Protein AF-A0AAJ6VE23-F1 (afdb_monomer_lite)

Radius of gyration: 25.17 Å; chains: 1; bounding box: 68×50×95 Å

Sequence (258 aa):
MILSWSKNSIWSRCPCWDLLLQYAKLCRLAGHYETANRAILEAQASGAPNVHMEKAKLLWSTRRSDGAIAELQQTLLHMPEQVVGAAARSSITSLSLVPLNPQPAFCDPQASSENLDIAKTLLLYSRWIHYTGQKQKEDLITLYARVRDLQPKWEKGFFYLAKYCDEVLVDARKRLEDNYEQGPRPVPLTSTSISPSNTERLWWTYAPDVLLFYAKGLHRGHKNLFQALPRLLTQWFEFGSIYLEISRNIGSNLKINH

Organism: Populus euphratica (NCBI:txid75702)

pLDDT: mean 76.88, std 19.71, range [29.25, 95.31]

Foldseek 3Di:
DDPPPDPDDPPPDDPCLVVLQVVLVVCLVVVVLVSSVVSLVVSVVVPRPCSLVSVLVSCVSVVNLVVSLVSLLLVLLPDDCVLCPPLLVVLSCVQDPDPNDDDDDDDDDPPLVVLLSSLVSLLVSLVSCVVVVVHDPVSSLSSLVSSCVSPVLALVSLQVSLVSLVVVLVVLVVVVVVVVVVDDDPDPPDDPDPDPPPPVVRSCVCLVVSLVSLVSSVVSDCPCVVPSVVSSVVSVVVSVVVVVVVVVVVVVVVVVVD

InterPro domains:
  IPR003151 PIK-related kinase, FAT [PF02259] (20-234)
  IPR050517 DNA Damage Response and Repair Kinase [PTHR11139] (19-243)

Secondary structure (DSSP, 8-state):
--------SSSSS---HHHHHHHHHHHHHTT-HHHHHHHHHHHHTTT-TTHHHHHHHHHHHTT-HHHHHHHHHHHHHHS-HHHH-HHHHHHHHTT--S----PPP-----HHHHHHHHHHHHHHHHHHHHHHT-S-HHHHHHHHHHHHHH-TT-HHHHHHHHHHHHHHHHHHHHHHHHHHHT------S------TT-----GGGGHHHHHHHHHHHHHH-STTHHHHHHHHHHHHHHHHHHHHHHHHHHHHHHHH--

Structure (mmCIF, N/CA/C/O backbone):
data_AF-A0AAJ6VE23-F1
#
_entry.id   AF-A0AAJ6VE23-F1
#
loop_
_atom_site.group_PDB
_atom_site.id
_atom_site.type_symbol
_atom_site.label_atom_id
_atom_site.label_alt_id
_atom_site.label_comp_id
_atom_site.label_asym_id
_atom_site.label_entity_id
_atom_site.label_seq_id
_atom_site.pdbx_PDB_ins_code
_atom_site.Cartn_x
_atom_site.Cartn_y
_atom_site.Cartn_z
_atom_site.occupancy
_atom_site.B_iso_or_equiv
_atom_site.auth_seq_id
_atom_site.auth_comp_id
_atom_site.auth_asym_id
_atom_site.auth_atom_id
_atom_site.pdbx_PDB_model_num
ATOM 1 N N . MET A 1 1 ? -16.549 25.165 48.889 1.00 33.38 1 MET A N 1
ATOM 2 C CA . MET A 1 1 ? -16.571 25.540 47.459 1.00 33.38 1 MET A CA 1
ATOM 3 C C . MET A 1 1 ? -15.751 24.504 46.690 1.00 33.38 1 MET A C 1
ATOM 5 O O . MET A 1 1 ? -14.584 24.720 46.413 1.00 33.38 1 MET A O 1
ATOM 9 N N . ILE A 1 2 ? -16.325 23.321 46.460 1.00 31.64 2 ILE A N 1
ATOM 10 C CA . ILE A 1 2 ? -15.710 22.247 45.669 1.00 31.64 2 ILE A CA 1
ATOM 11 C C . ILE A 1 2 ? -16.765 21.885 44.632 1.00 31.64 2 ILE A C 1
ATOM 13 O O . ILE A 1 2 ? -17.774 21.263 44.958 1.00 31.64 2 ILE A O 1
ATOM 17 N N . LEU A 1 3 ? -16.585 22.376 43.407 1.00 32.62 3 LEU A N 1
ATOM 18 C CA . LEU A 1 3 ? -17.428 22.009 42.276 1.00 32.62 3 LEU A CA 1
ATOM 19 C C . LEU A 1 3 ? -17.078 20.570 41.888 1.00 32.62 3 LEU A C 1
ATOM 21 O O . LEU A 1 3 ? -16.129 20.318 41.150 1.00 32.62 3 LEU A O 1
ATOM 25 N N . SER A 1 4 ? -17.847 19.632 42.437 1.00 29.25 4 SER A N 1
ATOM 26 C CA . SER A 1 4 ? -17.969 18.268 41.933 1.00 29.25 4 SER A CA 1
ATOM 27 C C . SER A 1 4 ? -18.540 18.341 40.519 1.00 29.25 4 SER A C 1
ATOM 29 O O . SER A 1 4 ? -19.739 18.540 40.322 1.00 29.25 4 SER A O 1
ATOM 31 N N . TRP A 1 5 ? -17.671 18.237 39.517 1.00 31.61 5 TRP A N 1
ATOM 32 C CA . TRP A 1 5 ? -18.110 17.981 38.154 1.00 31.61 5 TRP A CA 1
ATOM 33 C C . TRP A 1 5 ? -18.503 16.512 38.065 1.00 31.61 5 TRP A C 1
ATOM 35 O O . TRP A 1 5 ? -17.654 15.622 37.993 1.00 31.61 5 TRP A O 1
ATOM 45 N N . SER A 1 6 ? -19.816 16.288 38.093 1.00 33.03 6 SER A N 1
ATOM 46 C CA . SER A 1 6 ? -20.466 15.026 37.767 1.00 33.03 6 SER A CA 1
ATOM 47 C C . SER A 1 6 ? -20.012 14.556 36.383 1.00 33.03 6 SER A C 1
ATOM 49 O O . SER A 1 6 ? -20.532 14.969 35.346 1.00 33.03 6 SER A O 1
ATOM 51 N N . LYS A 1 7 ? -19.006 13.681 36.358 1.00 45.22 7 LYS A N 1
ATOM 52 C CA . LYS A 1 7 ? -18.792 12.755 35.250 1.00 45.22 7 LYS A CA 1
ATOM 53 C C . LYS A 1 7 ? -19.888 11.705 35.358 1.00 45.22 7 LYS A C 1
ATOM 55 O O . LYS A 1 7 ? -19.690 10.732 36.070 1.00 45.22 7 LYS A O 1
ATOM 60 N N . ASN A 1 8 ? -21.034 11.922 34.718 1.00 44.06 8 ASN A N 1
ATOM 61 C CA . ASN A 1 8 ? -21.843 10.843 34.150 1.00 44.06 8 ASN A CA 1
ATOM 62 C C . ASN A 1 8 ? -23.056 11.388 33.389 1.00 44.06 8 ASN A C 1
ATOM 64 O O . ASN A 1 8 ? -23.762 12.268 33.867 1.00 44.06 8 ASN A O 1
ATOM 68 N N . SER A 1 9 ? -23.326 10.743 32.249 1.00 38.94 9 SER A N 1
ATOM 69 C CA . SER A 1 9 ? -24.624 10.698 31.559 1.00 38.94 9 SER A CA 1
ATOM 70 C C . SER A 1 9 ? -24.900 11.643 30.377 1.00 38.94 9 SER A C 1
ATOM 72 O O . SER A 1 9 ? -26.040 12.059 30.193 1.00 38.94 9 SER A O 1
ATOM 74 N N . ILE A 1 10 ? -23.918 11.904 29.504 1.00 41.25 10 ILE A N 1
ATOM 75 C CA . ILE A 1 10 ? -24.206 12.388 28.127 1.00 41.25 10 ILE A CA 1
ATOM 76 C C . ILE A 1 10 ? -23.782 11.390 27.030 1.00 41.25 10 ILE A C 1
ATOM 78 O O . ILE A 1 10 ? -24.277 11.458 25.912 1.00 41.25 10 ILE A O 1
ATOM 82 N N . TRP A 1 11 ? -22.974 10.378 27.352 1.00 43.09 11 TRP A N 1
ATOM 83 C CA . TRP A 1 11 ? -22.542 9.342 26.394 1.00 43.09 11 TRP A CA 1
ATOM 84 C C . TRP A 1 11 ? -23.425 8.085 26.401 1.00 43.09 11 TRP A C 1
ATOM 86 O O . TRP A 1 11 ? -23.069 7.043 25.857 1.00 43.09 11 TRP A O 1
ATOM 96 N N . SER A 1 12 ? -24.594 8.163 27.032 1.00 41.19 12 SER A N 1
ATOM 97 C CA . SER A 1 12 ? -25.520 7.044 27.151 1.00 41.19 12 SER A CA 1
ATOM 98 C C . SER A 1 12 ? -26.392 6.949 25.889 1.00 41.19 12 SER A C 1
ATOM 100 O O . SER A 1 12 ? -27.419 7.614 25.807 1.00 41.19 12 SER A O 1
ATOM 102 N N . ARG A 1 13 ? -26.014 6.061 24.954 1.00 45.31 13 ARG A N 1
ATOM 103 C CA . ARG A 1 13 ? -26.839 5.512 23.842 1.00 45.31 13 ARG A CA 1
ATOM 104 C C . ARG A 1 13 ? -26.993 6.358 22.564 1.00 45.31 13 ARG A C 1
ATOM 106 O O . ARG A 1 13 ? -28.105 6.531 22.078 1.00 45.31 13 ARG A O 1
ATOM 113 N N . CYS A 1 14 ? -25.887 6.746 21.930 1.00 50.09 14 CYS A N 1
ATOM 114 C CA . CYS A 1 14 ? -25.886 7.076 20.495 1.00 50.09 14 CYS A CA 1
ATOM 115 C C . CYS A 1 14 ? -24.810 6.261 19.760 1.00 50.09 14 CYS A C 1
ATOM 117 O O . CYS A 1 14 ? -23.778 5.975 20.365 1.00 50.09 14 CYS A O 1
ATOM 119 N N . PRO A 1 15 ? -24.991 5.918 18.468 1.00 56.94 15 PRO A N 1
ATOM 120 C CA . PRO A 1 15 ? -23.933 5.356 17.632 1.00 56.94 15 PRO A CA 1
ATOM 121 C C . PRO A 1 15 ? -22.903 6.458 17.315 1.00 56.94 15 PRO A C 1
ATOM 123 O O . PRO A 1 15 ? -22.825 6.975 16.206 1.00 56.94 15 PRO A O 1
ATOM 126 N N . CYS A 1 16 ? -22.141 6.887 18.326 1.00 72.88 16 CYS A N 1
ATOM 127 C CA . CYS A 1 16 ? -21.112 7.928 18.234 1.00 72.88 16 CYS A CA 1
ATOM 128 C C . CYS A 1 16 ? -19.738 7.373 17.829 1.00 72.88 16 CYS A C 1
ATOM 130 O O . CYS A 1 16 ? -18.767 8.121 17.733 1.00 72.88 16 CYS A O 1
ATOM 132 N N . TRP A 1 17 ? -19.663 6.071 17.560 1.00 82.12 17 TRP A N 1
ATOM 133 C CA . TRP A 1 17 ? -18.474 5.338 17.133 1.00 82.12 17 TRP A CA 1
ATOM 134 C C . TRP A 1 17 ? -17.797 5.969 15.916 1.00 82.12 17 TRP A C 1
ATOM 136 O O . TRP A 1 17 ? -16.588 6.201 15.930 1.00 82.12 17 TRP A O 1
ATOM 146 N N . ASP A 1 18 ? -18.585 6.338 14.903 1.00 83.06 18 ASP A N 1
ATOM 147 C CA . ASP A 1 18 ? -18.075 7.005 13.706 1.00 83.06 18 ASP A CA 1
ATOM 148 C C . ASP A 1 18 ? -17.501 8.386 14.032 1.00 83.06 18 ASP A C 1
ATOM 150 O O . ASP A 1 18 ? -16.427 8.747 13.548 1.00 83.06 18 ASP A O 1
ATOM 154 N N . LEU A 1 19 ? -18.172 9.152 14.899 1.00 87.69 19 LEU A N 1
ATOM 155 C CA . LEU A 1 19 ? -17.700 10.467 15.332 1.00 87.69 19 LEU A CA 1
ATOM 156 C C . LEU A 1 19 ? -16.386 10.355 16.115 1.00 87.69 19 LEU A C 1
ATOM 158 O O . LEU A 1 19 ? -15.470 11.137 15.872 1.00 87.69 19 LEU A O 1
ATOM 162 N N . LEU A 1 20 ? -16.267 9.365 17.002 1.00 89.38 20 LEU A N 1
ATOM 163 C CA . LEU A 1 20 ? -15.050 9.093 17.769 1.00 89.38 20 LEU A CA 1
ATOM 164 C C . LEU A 1 20 ? -13.882 8.694 16.859 1.00 89.38 20 LEU A C 1
ATOM 166 O O . LEU A 1 20 ? -12.767 9.175 17.057 1.00 89.38 20 LEU A O 1
ATOM 170 N N . LEU A 1 21 ? -14.127 7.891 15.819 1.00 89.06 21 LEU A N 1
ATOM 171 C CA . LEU A 1 21 ? -13.104 7.546 14.828 1.00 89.06 21 LEU A CA 1
ATOM 172 C C . LEU A 1 21 ? -12.670 8.757 13.992 1.00 89.06 21 LEU A C 1
ATOM 174 O O . LEU A 1 21 ? -11.473 8.946 13.757 1.00 89.06 21 LEU A O 1
ATOM 178 N N . GLN A 1 22 ? -13.607 9.609 13.563 1.00 90.19 22 GLN A N 1
ATOM 179 C CA . GLN A 1 22 ? -13.251 10.851 12.866 1.00 90.19 22 GLN A CA 1
ATOM 180 C C . GLN A 1 22 ? -12.493 11.813 13.787 1.00 90.19 22 GLN A C 1
ATOM 182 O O . GLN A 1 22 ? -11.506 12.416 13.362 1.00 90.19 22 GLN A O 1
ATOM 187 N N . TYR A 1 23 ? -12.897 11.915 15.054 1.00 92.19 23 TYR A N 1
ATOM 188 C CA . TYR A 1 23 ? -12.212 12.716 16.061 1.00 92.19 23 TYR A CA 1
ATOM 189 C C . TYR A 1 23 ? -10.782 12.214 16.296 1.00 92.19 23 TYR A C 1
ATOM 191 O O . TYR A 1 23 ? -9.833 12.988 16.178 1.00 92.19 23 TYR A O 1
ATOM 199 N N . ALA A 1 24 ? -10.594 10.906 16.495 1.00 93.31 24 ALA A N 1
ATOM 200 C CA . ALA A 1 24 ? -9.274 10.292 16.614 1.00 93.31 24 ALA A CA 1
ATOM 201 C C . ALA A 1 24 ? -8.386 10.589 15.397 1.00 93.31 24 ALA A C 1
ATOM 203 O O . ALA A 1 24 ? -7.210 10.934 15.540 1.00 93.31 24 ALA A O 1
ATOM 204 N N . LYS A 1 25 ? -8.955 10.507 14.189 1.00 93.19 25 LYS A N 1
ATOM 205 C CA . LYS A 1 25 ? -8.254 10.820 12.942 1.00 93.19 25 LYS A CA 1
ATOM 206 C C . LYS A 1 25 ? -7.816 12.286 12.877 1.00 93.19 25 LYS A C 1
ATOM 208 O O . LYS A 1 25 ? -6.688 12.544 12.460 1.00 93.19 25 LYS A O 1
ATOM 213 N N . LEU A 1 26 ? -8.668 13.229 13.283 1.00 94.88 26 LEU A N 1
ATOM 214 C CA . LEU A 1 26 ? -8.326 14.654 13.346 1.00 94.88 26 LEU A CA 1
ATOM 215 C C . LEU A 1 26 ? -7.223 14.917 14.377 1.00 94.88 26 LEU A C 1
ATOM 217 O O . LEU A 1 26 ? -6.215 15.531 14.036 1.00 94.88 26 LEU A O 1
ATOM 221 N N . CYS A 1 27 ? -7.353 14.377 15.592 1.00 93.50 27 CYS A N 1
ATOM 222 C CA . CYS A 1 27 ? -6.338 14.486 16.643 1.00 93.50 27 CYS A CA 1
ATOM 223 C C . CYS A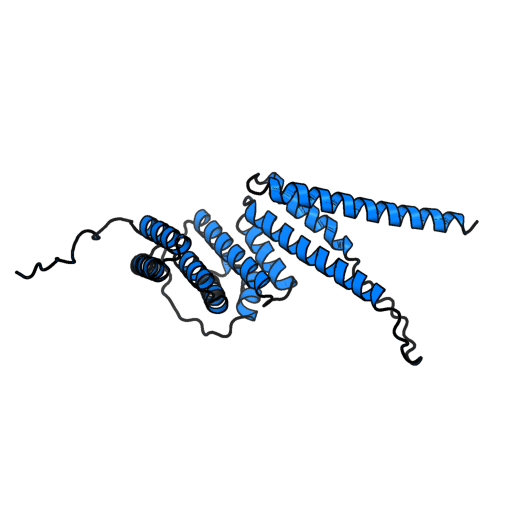 1 27 ? -4.983 13.920 16.201 1.00 93.50 27 CYS A C 1
ATOM 225 O O . CYS A 1 27 ? -3.947 14.536 16.445 1.00 93.50 27 CYS A O 1
ATOM 227 N N . ARG A 1 28 ? -4.981 12.779 15.498 1.00 95.31 28 ARG A N 1
ATOM 228 C CA . ARG A 1 28 ? -3.764 12.178 14.935 1.00 95.31 28 ARG A CA 1
ATOM 229 C C . ARG A 1 28 ? -3.109 13.088 13.897 1.00 95.31 28 ARG A C 1
ATOM 231 O O . ARG A 1 28 ? -1.890 13.217 13.900 1.00 95.31 28 ARG A O 1
ATOM 238 N N . LEU A 1 29 ? -3.893 13.705 13.011 1.00 94.62 29 LEU A N 1
ATOM 239 C CA . LEU A 1 29 ? -3.376 14.645 12.007 1.00 94.62 29 LEU A CA 1
ATOM 240 C C . LEU A 1 29 ? -2.870 15.952 12.633 1.00 94.62 29 LEU A C 1
ATOM 242 O O . LEU A 1 29 ? -1.916 16.526 12.124 1.00 94.62 29 LEU A O 1
ATOM 246 N N . ALA A 1 30 ? -3.464 16.380 13.748 1.00 94.31 30 ALA A N 1
ATOM 247 C CA . ALA A 1 30 ? -3.009 17.525 14.534 1.00 94.31 30 ALA A CA 1
ATOM 248 C C . ALA A 1 30 ? -1.770 17.225 15.408 1.00 94.31 30 ALA A C 1
ATOM 250 O O . ALA A 1 30 ? -1.219 18.135 16.016 1.00 94.31 30 ALA A O 1
ATOM 251 N N . GLY A 1 31 ? -1.330 15.962 15.495 1.00 92.50 31 GLY A N 1
ATOM 252 C CA . GLY A 1 31 ? -0.190 15.540 16.320 1.00 92.50 31 GLY A CA 1
ATOM 253 C C . GLY A 1 31 ? -0.516 15.292 17.800 1.00 92.50 31 GLY A C 1
ATOM 254 O O . GLY A 1 31 ? 0.379 14.985 18.585 1.00 92.50 31 GLY A O 1
ATOM 255 N N . HIS A 1 32 ? -1.787 15.365 18.204 1.00 94.88 32 HIS A N 1
ATOM 256 C CA . HIS A 1 32 ? -2.229 15.086 19.573 1.00 94.88 32 HIS A CA 1
ATOM 257 C C . HIS A 1 32 ? -2.478 13.584 19.791 1.00 94.88 32 HIS A C 1
ATOM 259 O O . HIS A 1 32 ? -3.617 13.129 19.946 1.00 94.88 32 HIS A O 1
ATOM 265 N N . TYR A 1 33 ? -1.401 12.796 19.811 1.00 94.56 33 TYR A N 1
ATOM 266 C CA . TYR A 1 33 ? -1.467 11.329 19.825 1.00 94.56 33 TYR A CA 1
ATOM 267 C C . TYR A 1 33 ? -2.177 10.737 21.050 1.00 94.56 33 TYR A C 1
ATOM 269 O O . TYR A 1 33 ? -2.952 9.798 20.897 1.00 94.56 33 TYR A O 1
ATOM 277 N N . GLU A 1 34 ? -1.992 11.312 22.240 1.00 93.69 34 GLU A N 1
ATOM 278 C CA . GLU A 1 34 ? -2.648 10.834 23.468 1.00 93.69 34 GLU A CA 1
ATOM 279 C C . GLU A 1 34 ? -4.175 10.969 23.396 1.00 93.69 34 GLU A C 1
ATOM 281 O O . GLU A 1 34 ? -4.920 10.050 23.741 1.00 93.69 34 GLU A O 1
ATOM 286 N N . THR A 1 35 ? -4.659 12.101 22.874 1.00 93.62 35 THR A N 1
ATOM 287 C CA . THR A 1 35 ? -6.101 12.327 22.687 1.00 93.62 35 THR A CA 1
ATOM 288 C C . THR A 1 35 ? -6.683 11.410 21.618 1.00 93.62 35 THR A C 1
ATOM 290 O O . THR A 1 35 ? -7.777 10.877 21.803 1.00 93.62 35 THR A O 1
ATOM 293 N N . ALA A 1 36 ? -5.925 11.157 20.547 1.00 94.00 36 ALA A N 1
ATOM 294 C CA . ALA A 1 36 ? -6.309 10.199 19.521 1.00 94.00 36 ALA A CA 1
ATOM 295 C C . ALA A 1 36 ? -6.391 8.776 20.093 1.00 94.00 36 ALA A C 1
ATOM 297 O O . ALA A 1 36 ? -7.365 8.076 19.837 1.00 94.00 36 ALA A O 1
ATOM 298 N N . ASN A 1 37 ? -5.418 8.367 20.916 1.00 93.56 37 ASN A N 1
ATOM 299 C CA . ASN A 1 37 ? -5.415 7.058 21.564 1.00 93.56 37 ASN A CA 1
ATOM 300 C C . ASN A 1 37 ? -6.630 6.883 22.481 1.00 93.56 37 ASN A C 1
ATOM 302 O O . ASN A 1 37 ? -7.315 5.869 22.423 1.00 93.56 37 ASN A O 1
ATOM 306 N N . ARG A 1 38 ? -6.948 7.902 23.286 1.00 92.56 38 ARG A N 1
ATOM 307 C CA . ARG A 1 38 ? -8.117 7.868 24.169 1.00 92.56 38 ARG A CA 1
ATOM 308 C C . ARG A 1 38 ? -9.425 7.702 23.392 1.00 92.56 38 ARG A C 1
ATOM 310 O O . ARG A 1 38 ? -10.242 6.870 23.770 1.00 92.56 38 ARG A O 1
ATOM 317 N N . ALA A 1 39 ? -9.593 8.444 22.299 1.00 92.00 39 ALA A N 1
ATOM 318 C CA . ALA A 1 39 ? -10.766 8.326 21.435 1.00 92.00 39 ALA A CA 1
ATOM 319 C C . ALA A 1 39 ? -10.859 6.947 20.754 1.00 92.00 39 ALA A C 1
ATOM 321 O O . ALA A 1 39 ? -11.950 6.401 20.614 1.00 92.00 39 ALA A O 1
ATOM 322 N N . ILE A 1 40 ? -9.721 6.354 20.378 1.00 92.25 40 ILE A N 1
ATOM 323 C CA . ILE A 1 40 ? -9.649 4.989 19.833 1.00 92.25 40 ILE A CA 1
ATOM 324 C C . ILE A 1 40 ? -10.067 3.957 20.882 1.00 92.25 40 ILE A C 1
ATOM 326 O O . ILE A 1 40 ? -10.850 3.069 20.565 1.00 92.25 40 ILE A O 1
ATOM 330 N N . LEU A 1 41 ? -9.588 4.076 22.123 1.00 91.44 41 LEU A N 1
ATOM 331 C CA . LEU A 1 41 ? -9.967 3.170 23.212 1.00 91.44 41 LEU A CA 1
ATOM 332 C C . LEU A 1 41 ? -11.467 3.247 23.513 1.00 91.44 41 LEU A C 1
ATOM 334 O O . LEU A 1 41 ? -12.104 2.220 23.735 1.00 91.44 41 LEU A O 1
ATOM 338 N N . GLU A 1 42 ? -12.040 4.450 23.466 1.00 89.81 42 GLU A N 1
ATOM 339 C CA . GLU A 1 42 ? -13.478 4.657 23.633 1.00 89.81 42 GLU A CA 1
ATOM 340 C C . GLU A 1 42 ? -14.278 4.066 22.465 1.00 89.81 42 GLU A C 1
ATOM 342 O O . GLU A 1 42 ? -15.257 3.367 22.697 1.00 89.81 42 GLU A O 1
ATOM 347 N N . ALA A 1 43 ? -13.826 4.238 21.219 1.00 88.88 43 ALA A N 1
ATOM 348 C CA . ALA A 1 43 ? -14.426 3.581 20.056 1.00 88.88 43 ALA A CA 1
ATOM 349 C C . ALA A 1 43 ? -14.291 2.043 20.107 1.00 88.88 43 ALA A C 1
ATOM 351 O O . ALA A 1 43 ? -15.180 1.323 19.651 1.00 88.88 43 ALA A O 1
ATOM 352 N N . GLN A 1 44 ? -13.210 1.520 20.693 1.00 88.81 44 GLN A N 1
ATOM 353 C CA . GLN A 1 44 ? -12.996 0.081 20.859 1.00 88.81 44 GLN A CA 1
ATOM 354 C C . GLN A 1 44 ? -13.921 -0.524 21.915 1.00 88.81 44 GLN A C 1
ATOM 356 O O . GLN A 1 44 ? -14.508 -1.574 21.668 1.00 88.81 44 GLN A O 1
ATOM 361 N N . ALA A 1 45 ? -14.087 0.147 23.064 1.00 87.00 45 ALA A N 1
ATOM 362 C CA . ALA A 1 45 ? -14.987 -0.266 24.157 1.00 87.00 45 ALA A CA 1
ATOM 363 C C . ALA A 1 45 ? -16.451 -0.432 23.712 1.00 87.00 45 ALA A C 1
ATOM 365 O O . ALA A 1 45 ? -17.300 -0.970 24.416 1.00 87.00 45 ALA A O 1
ATOM 366 N N . SER A 1 46 ? -16.710 0.039 22.512 1.00 83.94 46 SER A N 1
ATOM 367 C CA . SER A 1 46 ? -17.995 0.340 21.959 1.00 83.94 46 SER A CA 1
ATOM 368 C C . SER A 1 46 ? -18.316 -0.465 20.703 1.00 83.94 46 SER A C 1
ATOM 370 O O . SER A 1 46 ? -19.400 -0.345 20.135 1.00 83.94 46 SER A O 1
ATOM 372 N N . GLY A 1 47 ? -17.365 -1.299 20.273 1.00 79.81 47 GLY A N 1
ATOM 373 C CA . GLY A 1 47 ? -17.530 -2.202 19.141 1.00 79.81 47 GLY A CA 1
ATOM 374 C C . GLY A 1 47 ? -17.493 -1.510 17.780 1.00 79.81 47 GLY A C 1
ATOM 375 O O . GLY A 1 47 ? -18.086 -2.018 16.833 1.00 79.81 47 GLY A O 1
ATOM 376 N N . ALA A 1 48 ? -16.834 -0.354 17.656 1.00 80.50 48 ALA A N 1
ATOM 377 C CA . ALA A 1 48 ? -16.735 0.328 16.373 1.00 80.50 48 ALA A CA 1
ATOM 378 C C . ALA A 1 48 ? -15.967 -0.534 15.342 1.00 80.50 48 ALA A C 1
ATOM 380 O O . ALA A 1 48 ? -14.890 -1.058 15.655 1.00 80.50 48 ALA A O 1
ATOM 381 N N . PRO A 1 49 ? -16.459 -0.671 14.098 1.00 80.94 49 PRO A N 1
ATOM 382 C CA . PRO A 1 49 ? -15.703 -1.333 13.041 1.00 80.94 49 PRO A CA 1
ATOM 383 C C . PRO A 1 49 ? -14.476 -0.488 12.661 1.00 80.94 49 PRO A C 1
ATOM 385 O O . PRO A 1 49 ? -14.469 0.731 12.810 1.00 80.94 49 PRO A O 1
ATOM 388 N N . ASN A 1 50 ? -13.425 -1.114 12.125 1.00 82.69 50 ASN A N 1
ATOM 389 C CA . ASN A 1 50 ? -12.216 -0.430 11.633 1.00 82.69 50 ASN A CA 1
ATOM 390 C C . ASN A 1 50 ? -11.350 0.305 12.674 1.00 82.69 50 ASN A C 1
ATOM 392 O O . ASN A 1 50 ? -10.418 1.024 12.296 1.00 82.69 50 ASN A O 1
ATOM 396 N N . VAL A 1 51 ? -11.588 0.100 13.972 1.00 89.38 51 VAL A N 1
ATOM 397 C CA . VAL A 1 51 ? -10.753 0.662 15.052 1.00 89.38 51 VAL A CA 1
ATOM 398 C C . VAL A 1 51 ? -9.292 0.244 14.909 1.00 89.38 51 VAL A C 1
ATOM 400 O O . VAL A 1 51 ? -8.392 1.072 15.072 1.00 89.38 51 VAL A O 1
ATOM 403 N N . HIS A 1 52 ? -9.052 -1.008 14.509 1.00 89.81 52 HIS A N 1
ATOM 404 C CA . HIS A 1 52 ? -7.717 -1.544 14.234 1.00 89.81 52 HIS A CA 1
ATOM 405 C C . HIS A 1 52 ? -6.945 -0.697 13.216 1.00 89.81 52 HIS A C 1
ATOM 407 O O . HIS A 1 52 ? -5.746 -0.475 13.368 1.00 89.81 52 HIS A O 1
ATOM 413 N N . MET A 1 53 ? -7.629 -0.160 12.200 1.00 91.12 53 MET A N 1
ATOM 414 C CA . MET A 1 53 ? -6.997 0.639 11.156 1.00 91.12 53 MET A CA 1
ATOM 415 C C . MET A 1 53 ? -6.535 2.003 11.687 1.00 91.12 53 MET A C 1
ATOM 417 O O . MET A 1 53 ? -5.438 2.447 11.343 1.00 91.12 53 MET A O 1
ATOM 421 N N . GLU A 1 54 ? -7.341 2.694 12.498 1.00 91.50 54 GLU A N 1
ATOM 422 C CA . GLU A 1 54 ? -6.911 3.972 13.085 1.00 91.50 54 GLU A CA 1
ATOM 423 C C . GLU A 1 54 ? -5.866 3.775 14.190 1.00 91.50 54 GLU A C 1
ATOM 425 O O . GLU A 1 54 ? -4.911 4.553 14.247 1.00 91.50 54 GLU A O 1
ATOM 430 N N . LYS A 1 55 ? -5.950 2.696 14.980 1.00 92.12 55 LYS A N 1
ATOM 431 C CA . LYS A 1 55 ? -4.906 2.311 15.944 1.00 92.12 55 LYS A CA 1
ATOM 432 C C . LYS A 1 55 ? -3.566 2.048 15.258 1.00 92.12 55 LYS A C 1
ATOM 434 O O . LYS A 1 55 ? -2.545 2.607 15.658 1.00 92.12 55 LYS A O 1
ATOM 439 N N . ALA A 1 56 ? -3.569 1.289 14.164 1.00 94.00 56 ALA A N 1
ATOM 440 C CA . ALA A 1 56 ? -2.370 1.052 13.370 1.00 94.00 56 ALA A CA 1
ATOM 441 C C . ALA A 1 56 ? -1.792 2.361 12.797 1.00 94.00 56 ALA A C 1
ATOM 443 O O . ALA A 1 56 ? -0.589 2.605 12.881 1.00 94.00 56 ALA A O 1
ATOM 444 N N . LYS A 1 57 ? -2.634 3.263 12.267 1.00 93.94 57 LYS A N 1
ATOM 445 C CA . LYS A 1 57 ? -2.181 4.581 11.773 1.00 93.94 57 LYS A CA 1
ATOM 446 C C . LYS A 1 57 ? -1.610 5.459 12.881 1.00 93.94 57 LYS A C 1
ATOM 448 O O . LYS A 1 57 ? -0.671 6.210 12.619 1.00 93.94 57 LYS A O 1
ATOM 453 N N . LEU A 1 58 ? -2.163 5.386 14.090 1.00 93.56 58 LEU A N 1
ATOM 454 C CA . LEU A 1 58 ? -1.635 6.090 15.254 1.00 93.56 58 LEU A CA 1
ATOM 455 C C . LEU A 1 58 ? -0.225 5.590 15.605 1.00 93.56 58 LEU A C 1
ATOM 457 O O . LEU A 1 58 ? 0.697 6.398 15.747 1.00 93.56 58 LEU A O 1
ATOM 461 N N . LEU A 1 59 ? -0.030 4.270 15.669 1.00 93.94 59 LEU A N 1
ATOM 462 C CA . LEU A 1 59 ? 1.283 3.657 15.904 1.00 93.94 59 LEU A CA 1
ATOM 463 C C . LEU A 1 59 ? 2.296 4.053 14.820 1.00 93.94 59 LEU A C 1
ATOM 465 O O . LEU A 1 59 ? 3.420 4.446 15.131 1.00 93.94 59 LEU A O 1
ATOM 469 N N . TRP A 1 60 ? 1.870 4.070 13.556 1.00 94.00 60 TRP A N 1
ATOM 470 C CA . TRP A 1 60 ? 2.711 4.531 12.451 1.00 94.00 60 TRP A CA 1
ATOM 471 C C . TRP A 1 60 ? 3.126 6.000 12.618 1.00 94.00 60 TRP A C 1
ATOM 473 O O . TRP A 1 60 ? 4.298 6.340 12.463 1.00 94.00 60 TRP A O 1
ATOM 483 N N . SER A 1 61 ? 2.192 6.883 12.996 1.00 93.88 61 SER A N 1
ATOM 484 C CA . SER A 1 61 ? 2.495 8.305 13.226 1.00 93.88 61 SER A CA 1
ATOM 485 C C . SER A 1 61 ? 3.405 8.562 14.431 1.00 93.88 61 SER A C 1
ATOM 487 O O . SER A 1 61 ? 4.161 9.528 14.429 1.00 93.88 61 SER A O 1
ATOM 489 N N . THR A 1 62 ? 3.406 7.666 15.422 1.00 93.19 62 THR A N 1
ATOM 490 C CA . THR A 1 62 ? 4.287 7.739 16.602 1.00 93.19 62 THR A CA 1
ATOM 491 C C . THR A 1 62 ? 5.650 7.065 16.383 1.00 93.19 62 THR A C 1
ATOM 493 O O . THR A 1 62 ? 6.380 6.828 17.342 1.00 93.19 62 THR A O 1
ATOM 496 N N . ARG A 1 63 ? 6.021 6.780 15.121 1.00 90.88 63 ARG A N 1
ATOM 497 C CA . ARG A 1 63 ? 7.268 6.103 14.703 1.00 90.88 63 ARG A CA 1
ATOM 498 C C . ARG A 1 63 ? 7.425 4.665 15.212 1.00 90.88 63 ARG A C 1
ATOM 500 O O . ARG A 1 63 ? 8.530 4.137 15.230 1.00 90.88 63 ARG A O 1
ATOM 507 N N . ARG A 1 64 ? 6.328 4.007 15.588 1.00 91.12 64 ARG A N 1
ATOM 508 C CA . ARG A 1 64 ? 6.304 2.589 15.978 1.00 91.12 64 ARG A CA 1
ATOM 509 C C . ARG A 1 64 ? 5.826 1.740 14.798 1.00 91.12 64 ARG A C 1
ATOM 511 O O . ARG A 1 64 ? 4.731 1.181 14.838 1.00 91.12 64 ARG A O 1
ATOM 518 N N . SER A 1 65 ? 6.623 1.686 13.727 1.00 91.75 65 SER A N 1
ATOM 519 C CA . SER A 1 65 ? 6.275 0.970 12.485 1.00 91.75 65 SER A CA 1
ATOM 520 C C . SER A 1 65 ? 6.016 -0.516 12.719 1.00 91.75 65 SER A C 1
ATOM 522 O O . SER A 1 65 ? 5.038 -1.046 12.199 1.00 91.75 65 SER A O 1
ATOM 524 N N . ASP A 1 66 ? 6.826 -1.165 13.555 1.00 89.88 66 ASP A N 1
ATOM 525 C CA . ASP A 1 66 ? 6.705 -2.606 13.806 1.00 89.88 66 ASP A CA 1
ATOM 526 C C . ASP A 1 66 ? 5.409 -2.939 14.551 1.00 89.88 66 ASP A C 1
ATOM 528 O O . ASP A 1 66 ? 4.675 -3.843 14.160 1.00 89.88 66 ASP A O 1
ATOM 532 N N . GLY A 1 67 ? 5.056 -2.135 15.561 1.00 89.19 67 GLY A N 1
ATOM 533 C CA . GLY A 1 67 ? 3.780 -2.270 16.267 1.00 89.19 67 GLY A CA 1
ATOM 534 C C . GLY A 1 67 ? 2.576 -2.005 15.359 1.00 89.19 67 GLY A C 1
ATOM 535 O O . GLY A 1 67 ? 1.563 -2.693 15.452 1.00 89.19 67 GLY A O 1
ATOM 536 N N . ALA A 1 68 ? 2.691 -1.040 14.443 1.00 91.31 68 ALA A N 1
ATOM 537 C CA . ALA A 1 68 ? 1.642 -0.731 13.477 1.00 91.31 68 ALA A CA 1
ATOM 538 C C . ALA A 1 68 ? 1.406 -1.882 12.481 1.00 91.31 68 ALA A C 1
ATOM 540 O O . ALA A 1 68 ? 0.258 -2.206 12.174 1.00 91.31 68 ALA A O 1
ATOM 541 N N . ILE A 1 69 ? 2.481 -2.506 11.991 1.00 91.44 69 ILE A N 1
ATOM 542 C CA . ILE A 1 69 ? 2.416 -3.667 11.093 1.00 91.44 69 ILE A CA 1
ATOM 543 C C . ILE A 1 69 ? 1.852 -4.883 11.836 1.00 91.44 69 ILE A C 1
ATOM 545 O O . ILE A 1 69 ? 0.966 -5.551 11.301 1.00 91.44 69 ILE A O 1
ATOM 549 N N . ALA A 1 70 ? 2.298 -5.129 13.073 1.00 90.06 70 ALA A N 1
ATOM 550 C CA . ALA A 1 70 ? 1.814 -6.230 13.903 1.00 90.06 70 ALA A CA 1
ATOM 551 C C . ALA A 1 70 ? 0.301 -6.140 14.169 1.00 90.06 70 ALA A C 1
ATOM 553 O O . ALA A 1 70 ? -0.398 -7.142 14.038 1.00 90.06 70 ALA A O 1
ATOM 554 N N . GLU A 1 71 ? -0.224 -4.944 14.453 1.00 90.25 71 GLU A N 1
ATOM 555 C CA . GLU A 1 71 ? -1.664 -4.723 14.654 1.00 90.25 71 GLU A CA 1
ATOM 556 C C . GLU A 1 71 ? -2.486 -5.079 13.397 1.00 90.25 71 GLU A C 1
ATOM 558 O O . GLU A 1 71 ? -3.506 -5.773 13.470 1.00 90.25 71 GLU A O 1
ATOM 563 N N . LEU A 1 72 ? -2.031 -4.639 12.215 1.00 90.56 72 LEU A N 1
ATOM 564 C CA . LEU A 1 72 ? -2.693 -4.958 10.943 1.00 90.56 72 LEU A CA 1
ATOM 565 C C . LEU A 1 72 ? -2.621 -6.454 10.636 1.00 90.56 72 LEU A C 1
ATOM 567 O O . LEU A 1 72 ? -3.604 -7.045 10.192 1.00 90.56 72 LEU A O 1
ATOM 571 N N . GLN A 1 73 ? -1.469 -7.064 10.893 1.00 90.38 73 GLN A N 1
ATOM 572 C CA . GLN A 1 73 ? -1.247 -8.487 10.703 1.00 90.38 73 GLN A CA 1
ATOM 573 C C . GLN A 1 73 ? -2.168 -9.330 11.588 1.00 90.38 73 GLN A C 1
ATOM 575 O O . GLN A 1 73 ? -2.832 -10.231 11.080 1.00 90.38 73 GLN A O 1
ATOM 580 N N . GLN A 1 74 ? -2.260 -9.015 12.882 1.00 87.69 74 GLN A N 1
ATOM 581 C CA . GLN A 1 74 ? -3.170 -9.695 13.807 1.00 87.69 74 GLN A CA 1
ATOM 582 C C . GLN A 1 74 ? -4.619 -9.587 13.338 1.00 87.69 74 GLN A C 1
ATOM 584 O O . GLN A 1 74 ? -5.332 -10.590 13.296 1.00 87.69 74 GLN A O 1
ATOM 589 N N . THR A 1 75 ? -5.029 -8.395 12.899 1.00 87.38 75 THR A N 1
ATOM 590 C CA . THR A 1 75 ? -6.389 -8.194 12.398 1.00 87.38 75 THR A CA 1
ATOM 591 C C . THR A 1 75 ? -6.669 -9.052 11.167 1.00 87.38 75 THR A C 1
ATOM 593 O O . THR A 1 75 ? -7.698 -9.715 11.105 1.00 87.38 75 THR A O 1
ATOM 596 N N . LEU A 1 76 ? -5.749 -9.092 10.199 1.00 87.00 76 LEU A N 1
ATOM 597 C CA . LEU A 1 76 ? -5.913 -9.898 8.987 1.00 87.00 76 LEU A CA 1
ATOM 598 C C . LEU A 1 76 ? -5.926 -11.408 9.279 1.00 87.00 76 LEU A C 1
ATOM 600 O O . LEU A 1 76 ? -6.634 -12.148 8.599 1.00 87.00 76 LEU A O 1
ATOM 604 N N . LEU A 1 77 ? -5.183 -11.876 10.287 1.00 85.38 77 LEU A N 1
ATOM 605 C CA . LEU A 1 77 ? -5.164 -13.291 10.678 1.00 85.38 77 LEU A CA 1
ATOM 606 C C . LEU A 1 77 ? -6.453 -13.741 11.371 1.00 85.38 77 LEU A C 1
ATOM 608 O O . LEU A 1 77 ? -6.846 -14.898 11.207 1.00 85.38 77 LEU A O 1
ATOM 612 N N . HIS A 1 78 ? -7.117 -12.838 12.089 1.00 80.94 78 HIS A N 1
ATOM 613 C CA . HIS A 1 78 ? -8.395 -13.095 12.749 1.00 80.94 78 HIS A CA 1
ATOM 614 C C . HIS A 1 78 ? -9.589 -13.139 11.770 1.00 80.94 78 HIS A C 1
ATOM 616 O O . HIS A 1 78 ? -10.621 -13.731 12.073 1.00 80.94 78 HIS A O 1
ATOM 622 N N . MET A 1 79 ? -9.455 -12.555 10.575 1.00 79.31 79 MET A N 1
ATOM 623 C CA . MET A 1 79 ? -10.507 -12.573 9.551 1.00 79.31 79 MET A CA 1
ATOM 624 C C . MET A 1 79 ? -10.660 -13.959 8.895 1.00 79.31 79 MET A C 1
ATOM 626 O O . MET A 1 79 ? -9.664 -14.677 8.741 1.00 79.31 79 MET A O 1
ATOM 630 N N . PRO A 1 80 ? -11.879 -14.327 8.447 1.00 71.38 80 PRO A N 1
ATOM 631 C CA . PRO A 1 80 ? -12.145 -15.625 7.836 1.00 71.38 80 PRO A CA 1
ATOM 632 C C . PRO A 1 80 ? -11.274 -15.870 6.599 1.00 71.38 80 PRO A C 1
ATOM 634 O O . PRO A 1 80 ? -11.103 -15.007 5.729 1.00 71.38 80 PRO A O 1
ATOM 637 N N . GLU A 1 81 ? -10.730 -17.083 6.504 1.00 71.69 81 GLU A N 1
ATOM 638 C CA . GLU A 1 81 ? -9.828 -17.486 5.424 1.00 71.69 81 GLU A CA 1
ATOM 639 C C . GLU A 1 81 ? -10.480 -17.433 4.043 1.00 71.69 81 GLU A C 1
ATOM 641 O O . GLU A 1 81 ? -9.807 -17.132 3.062 1.00 71.69 81 GLU A O 1
ATOM 646 N N . GLN A 1 82 ? -11.797 -17.605 3.963 1.00 68.75 82 GLN A N 1
ATOM 647 C CA . GLN A 1 82 ? -12.555 -17.486 2.720 1.00 68.75 82 GLN A CA 1
ATOM 648 C C . GLN A 1 82 ? -12.423 -16.082 2.105 1.00 68.75 82 GLN A C 1
ATOM 650 O O . GLN A 1 82 ? -12.388 -15.931 0.881 1.00 68.75 82 GLN A O 1
ATOM 655 N N . VAL A 1 83 ? -12.287 -15.051 2.946 1.00 74.94 83 VAL A N 1
ATOM 656 C CA . VAL A 1 83 ? -12.198 -13.651 2.513 1.00 74.94 83 VAL A CA 1
ATOM 657 C C . VAL A 1 83 ? -10.747 -13.204 2.352 1.00 74.94 83 VAL A C 1
ATOM 659 O O . VAL A 1 83 ? -10.420 -12.530 1.378 1.00 74.94 83 VAL A O 1
ATOM 662 N N . VAL A 1 84 ? -9.826 -13.638 3.210 1.00 76.56 84 VAL A N 1
ATOM 663 C CA . VAL A 1 84 ? -8.403 -13.275 3.053 1.00 76.56 84 VAL A CA 1
ATOM 664 C C . VAL A 1 84 ? -7.712 -14.119 1.977 1.00 76.56 84 VAL A C 1
ATOM 666 O O . VAL A 1 84 ? -6.873 -13.604 1.253 1.00 76.56 84 VAL A O 1
ATOM 669 N N . GLY A 1 85 ? -8.118 -15.371 1.782 1.00 80.69 85 GLY A N 1
ATOM 670 C CA . GLY A 1 85 ? -7.503 -16.321 0.857 1.00 80.69 85 GLY A CA 1
ATOM 671 C C . GLY A 1 85 ? -6.242 -16.976 1.431 1.00 80.69 85 GLY A C 1
ATOM 672 O O . GLY A 1 85 ? -5.387 -16.304 2.011 1.00 80.69 85 GLY A O 1
ATOM 673 N N . ALA A 1 86 ? -6.102 -18.289 1.225 1.00 80.94 86 ALA A N 1
ATOM 674 C CA . ALA A 1 86 ? -5.013 -19.099 1.781 1.00 80.94 86 ALA A CA 1
ATOM 675 C C . ALA A 1 86 ? -3.610 -18.576 1.412 1.00 80.94 86 ALA A C 1
ATOM 677 O O . ALA A 1 86 ? -2.741 -18.458 2.273 1.00 80.94 86 ALA A O 1
ATOM 678 N N . ALA A 1 87 ? -3.401 -18.182 0.149 1.00 80.31 87 ALA A N 1
ATOM 679 C CA . ALA A 1 87 ? -2.115 -17.662 -0.323 1.00 80.31 87 ALA A CA 1
ATOM 680 C C . ALA A 1 87 ? -1.720 -16.345 0.368 1.00 80.31 87 ALA A C 1
ATOM 682 O O . ALA A 1 87 ? -0.597 -16.203 0.842 1.00 80.31 87 ALA A O 1
ATOM 683 N N . ALA A 1 88 ? -2.655 -15.397 0.496 1.00 81.06 88 ALA A N 1
ATOM 684 C CA . ALA A 1 88 ? -2.389 -14.133 1.178 1.00 81.06 88 ALA A CA 1
ATOM 685 C C . ALA A 1 88 ? -2.179 -14.339 2.686 1.00 81.06 88 ALA A C 1
ATOM 687 O O . ALA A 1 88 ? -1.302 -13.701 3.266 1.00 81.06 88 ALA A O 1
ATOM 688 N N . ARG A 1 89 ? -2.927 -15.258 3.317 1.00 84.81 89 ARG A N 1
ATOM 689 C CA . ARG A 1 89 ? -2.706 -15.648 4.720 1.00 84.81 89 ARG A CA 1
ATOM 690 C C . ARG A 1 89 ? -1.326 -16.252 4.933 1.00 84.81 89 ARG A C 1
ATOM 692 O O . ARG A 1 89 ? -0.649 -15.845 5.867 1.00 84.81 89 ARG A O 1
ATOM 699 N N . SER A 1 90 ? -0.896 -17.164 4.062 1.00 83.06 90 SER A N 1
ATOM 700 C CA . SER A 1 90 ? 0.443 -17.758 4.114 1.00 83.06 90 SER A CA 1
ATOM 701 C C . SER A 1 90 ? 1.527 -16.685 4.034 1.00 83.06 90 SER A C 1
ATOM 703 O O . SER A 1 90 ? 2.387 -16.627 4.914 1.00 83.06 90 SER A O 1
ATOM 705 N N . SER A 1 91 ? 1.412 -15.760 3.072 1.00 82.94 91 SER A N 1
ATOM 706 C CA . SER A 1 91 ? 2.317 -14.618 2.992 1.00 82.94 91 SER A CA 1
ATOM 707 C C . SER A 1 91 ? 2.274 -13.808 4.294 1.00 82.94 91 SER A C 1
ATOM 709 O O . SER A 1 91 ? 3.317 -13.451 4.817 1.00 82.94 91 SER A O 1
ATOM 711 N N . ILE A 1 92 ? 1.110 -13.483 4.867 1.00 84.19 92 ILE A N 1
ATOM 712 C CA . ILE A 1 92 ? 1.018 -12.726 6.137 1.00 84.19 92 ILE A CA 1
ATOM 713 C C . ILE A 1 92 ? 1.702 -13.465 7.303 1.00 84.19 92 ILE A C 1
ATOM 715 O O . ILE A 1 92 ? 2.453 -12.846 8.058 1.00 84.19 92 ILE A O 1
ATOM 719 N N . THR A 1 93 ? 1.468 -14.770 7.448 1.00 81.25 93 THR A N 1
ATOM 720 C CA . THR A 1 93 ? 1.994 -15.577 8.558 1.00 81.25 93 THR A CA 1
ATOM 721 C C . THR A 1 93 ? 3.512 -15.736 8.512 1.00 81.25 93 THR A C 1
ATOM 723 O O . THR A 1 93 ? 4.114 -15.829 9.578 1.00 81.25 93 THR A O 1
ATOM 726 N N . SER A 1 94 ? 4.149 -15.694 7.334 1.00 77.69 94 SER A N 1
ATOM 727 C CA . SER A 1 94 ? 5.609 -15.859 7.207 1.00 77.69 94 SER A CA 1
ATOM 728 C C . SER A 1 94 ? 6.431 -14.831 8.001 1.00 77.69 94 SER A C 1
ATOM 730 O O . SER A 1 94 ? 7.590 -15.087 8.311 1.00 77.69 94 SER A O 1
ATOM 732 N N . LEU A 1 95 ? 5.823 -13.704 8.389 1.00 65.69 95 LEU A N 1
ATOM 733 C CA . LEU A 1 95 ? 6.445 -12.644 9.187 1.00 65.69 95 LEU A CA 1
ATOM 734 C C . LEU A 1 95 ? 6.017 -12.653 10.674 1.00 65.69 95 LEU A C 1
ATOM 736 O O . LEU A 1 95 ? 6.441 -11.798 11.447 1.00 65.69 95 LEU A O 1
ATOM 740 N N . SER A 1 96 ? 5.134 -13.565 11.103 1.00 62.03 96 SER A N 1
ATOM 741 C CA . SER A 1 96 ? 4.591 -13.566 12.473 1.00 62.03 96 SER A CA 1
ATOM 742 C C . SER A 1 96 ? 5.483 -14.300 13.471 1.00 62.03 96 SER A C 1
ATOM 744 O O . SER A 1 96 ? 5.688 -15.502 13.346 1.00 62.03 96 SER A O 1
ATOM 746 N N . LEU A 1 97 ? 5.928 -13.599 14.518 1.00 53.16 97 LEU A N 1
ATOM 747 C CA . LEU A 1 97 ? 6.577 -14.185 15.704 1.00 53.16 97 LEU A CA 1
ATOM 748 C C . LEU A 1 97 ? 5.649 -14.232 16.936 1.00 53.16 97 LEU A C 1
ATOM 750 O O . LEU A 1 97 ? 6.080 -14.621 18.019 1.00 53.16 97 LEU A O 1
ATOM 754 N N . VAL A 1 98 ? 4.389 -13.798 16.805 1.00 51.34 98 VAL A N 1
ATOM 755 C CA . VAL A 1 98 ? 3.490 -13.551 17.945 1.00 51.34 98 VAL A CA 1
ATOM 756 C C . VAL A 1 98 ? 2.377 -14.606 17.995 1.00 51.34 98 VAL A C 1
ATOM 758 O O . VAL A 1 98 ? 1.698 -14.804 16.985 1.00 51.34 98 VAL A O 1
ATOM 761 N N . PRO A 1 99 ? 2.133 -15.254 19.153 1.00 45.38 99 PRO A N 1
ATOM 762 C CA . PRO A 1 99 ? 0.987 -16.139 19.335 1.00 45.38 99 PRO A CA 1
ATOM 763 C C . PRO A 1 99 ? -0.330 -15.391 19.100 1.00 45.38 99 PRO A C 1
ATOM 765 O O . PRO A 1 99 ? -0.503 -14.256 19.547 1.00 45.38 99 PRO A O 1
ATOM 768 N N . LEU A 1 100 ? -1.270 -16.037 18.410 1.00 50.00 100 LEU A N 1
ATOM 769 C CA . LEU A 1 100 ? -2.629 -15.536 18.204 1.00 50.00 100 LEU A CA 1
ATOM 770 C C . LEU A 1 100 ? -3.289 -15.278 19.570 1.00 50.00 100 LEU A C 1
ATOM 772 O O . LEU A 1 100 ? -3.624 -16.222 20.281 1.00 50.00 100 LEU A O 1
ATOM 776 N N . ASN A 1 101 ? -3.461 -14.011 19.951 1.00 43.16 101 ASN A N 1
ATOM 777 C CA . ASN A 1 101 ? -4.230 -13.645 21.139 1.00 43.16 101 ASN A CA 1
ATOM 778 C C . ASN A 1 101 ? -5.719 -13.588 20.747 1.00 43.16 101 ASN A C 1
ATOM 780 O O . ASN A 1 101 ? -6.057 -12.804 19.854 1.00 43.16 101 ASN A O 1
ATOM 784 N N . PRO A 1 102 ? -6.610 -14.400 21.345 1.00 39.44 102 PRO A N 1
ATOM 785 C CA . PRO A 1 102 ? -8.018 -14.390 20.983 1.00 39.44 102 PRO A CA 1
ATOM 786 C C . PRO A 1 102 ? -8.671 -13.092 21.470 1.00 39.44 102 PRO A C 1
ATOM 788 O O . PRO A 1 102 ? -8.870 -12.893 22.666 1.00 39.44 102 PRO A O 1
ATOM 791 N N . GLN A 1 103 ? -9.017 -12.202 20.540 1.00 41.50 103 GLN A N 1
ATOM 792 C CA . GLN A 1 103 ? -9.987 -11.139 20.795 1.00 41.50 103 GLN A CA 1
ATOM 793 C C . GLN A 1 103 ? -11.336 -11.533 20.191 1.00 41.50 103 GLN A C 1
ATOM 795 O O . GLN A 1 103 ? -11.364 -12.131 19.119 1.00 41.50 103 GLN A O 1
ATOM 800 N N . PRO A 1 104 ? -12.455 -11.251 20.875 1.00 40.03 104 PRO A N 1
ATOM 801 C CA . PRO A 1 104 ? -13.764 -11.720 20.450 1.00 40.03 104 PRO A CA 1
ATOM 802 C C . PRO A 1 104 ? -14.190 -11.096 19.115 1.00 40.03 104 PRO A C 1
ATOM 804 O O . PRO A 1 104 ? -14.276 -9.877 18.974 1.00 40.03 104 PRO A O 1
ATOM 807 N N . ALA A 1 105 ? -14.488 -11.968 18.153 1.00 43.09 105 ALA A N 1
ATOM 808 C CA . ALA A 1 105 ? -15.176 -11.645 16.912 1.00 43.09 105 ALA A CA 1
ATOM 809 C C . ALA A 1 105 ? -16.651 -11.300 17.184 1.00 43.09 105 ALA A C 1
ATOM 811 O O . ALA A 1 105 ? -17.378 -12.105 17.757 1.00 43.09 105 ALA A O 1
ATOM 812 N N . PHE A 1 106 ? -17.095 -10.135 16.722 1.00 37.31 106 PHE A N 1
ATOM 813 C CA . PHE A 1 106 ? -18.499 -9.719 16.573 1.00 37.31 106 PHE A CA 1
ATOM 814 C C . PHE A 1 106 ? -18.558 -8.863 15.288 1.00 37.31 106 PHE A C 1
ATOM 816 O O . PHE A 1 106 ? -17.611 -8.118 15.050 1.00 37.31 106 PHE A O 1
ATOM 823 N N . CYS A 1 107 ? -19.564 -8.856 14.406 1.00 34.69 107 CYS A N 1
ATOM 824 C CA . CYS A 1 107 ? -20.822 -9.589 14.222 1.00 34.69 107 CYS A CA 1
ATOM 825 C C . CYS A 1 107 ? -21.279 -9.366 12.751 1.00 34.69 107 CYS A C 1
ATOM 827 O O . CYS A 1 107 ? -21.059 -8.275 12.237 1.00 34.69 107 CYS A O 1
ATOM 829 N N . ASP A 1 108 ? -21.923 -10.381 12.158 1.00 30.77 108 ASP A N 1
ATOM 830 C CA . ASP A 1 108 ? -22.739 -10.489 10.919 1.00 30.77 108 ASP A CA 1
ATOM 831 C C . ASP A 1 108 ? -22.324 -9.889 9.546 1.00 30.77 108 ASP A C 1
ATOM 833 O O . ASP A 1 108 ? -21.982 -8.716 9.454 1.00 30.77 108 ASP A O 1
ATOM 837 N N . PRO A 1 109 ? -22.496 -10.661 8.439 1.00 39.09 109 PRO A N 1
ATOM 838 C CA . PRO A 1 109 ? -21.976 -10.350 7.107 1.00 39.09 109 PRO A CA 1
ATOM 839 C C . PRO A 1 109 ? -22.822 -9.318 6.341 1.00 39.09 109 PRO A C 1
ATOM 841 O O . PRO A 1 109 ? -23.761 -9.659 5.616 1.00 39.09 109 PRO A O 1
ATOM 844 N N . GLN A 1 110 ? -22.409 -8.052 6.364 1.00 41.72 110 GLN A N 1
ATOM 845 C CA . GLN A 1 110 ? -22.627 -7.142 5.233 1.00 41.72 110 GLN A CA 1
ATOM 846 C C . GLN A 1 110 ? -21.440 -7.313 4.276 1.00 41.72 110 GLN A C 1
ATOM 848 O O . GLN A 1 110 ? -20.519 -6.495 4.207 1.00 41.72 110 GLN A O 1
ATOM 853 N N . ALA A 1 111 ? -21.457 -8.420 3.526 1.00 50.25 111 ALA A N 1
ATOM 854 C CA . ALA A 1 111 ? -20.317 -8.912 2.747 1.00 50.25 111 ALA A CA 1
ATOM 855 C C . ALA A 1 111 ? -19.673 -7.866 1.809 1.00 50.25 111 ALA A C 1
ATOM 857 O O . ALA A 1 111 ? -18.487 -7.952 1.503 1.00 50.25 111 ALA A O 1
ATOM 858 N N . SER A 1 112 ? -20.411 -6.853 1.340 1.00 55.31 112 SER A N 1
ATOM 859 C CA . SER A 1 112 ? -19.869 -5.829 0.436 1.00 55.31 112 SER A CA 1
ATOM 860 C C . SER A 1 112 ? -19.010 -4.765 1.141 1.00 55.31 112 SER A C 1
ATOM 862 O O . SER A 1 112 ? -17.964 -4.389 0.600 1.00 55.31 112 SER A O 1
ATOM 864 N N . SER A 1 113 ? -19.400 -4.296 2.334 1.00 61.69 113 SER A N 1
ATOM 865 C CA . SER A 1 113 ? -18.640 -3.306 3.115 1.00 61.69 113 SER A CA 1
ATOM 866 C C . SER A 1 113 ? -17.438 -3.932 3.814 1.00 61.69 113 SER A C 1
ATOM 868 O O . SER A 1 113 ? -16.355 -3.349 3.809 1.00 61.69 113 SER A O 1
ATOM 870 N N . GLU A 1 114 ? -17.586 -5.156 4.317 1.00 72.00 114 GLU A N 1
ATOM 871 C CA . GLU A 1 114 ? -16.492 -5.903 4.946 1.00 72.00 114 GLU A CA 1
ATOM 872 C C . GLU A 1 114 ? -15.373 -6.208 3.951 1.00 72.00 114 GLU A C 1
ATOM 874 O O . GLU A 1 114 ? -14.203 -5.953 4.234 1.00 72.00 114 GLU A O 1
ATOM 879 N N . ASN A 1 115 ? -15.714 -6.647 2.734 1.00 82.69 115 ASN A N 1
ATOM 880 C CA . ASN A 1 115 ? -14.721 -6.892 1.686 1.00 82.69 115 ASN A CA 1
ATOM 881 C C . ASN A 1 115 ? -13.932 -5.625 1.330 1.00 82.69 115 ASN A C 1
ATOM 883 O O . ASN A 1 115 ? -12.736 -5.694 1.041 1.00 82.69 115 ASN A O 1
ATOM 887 N N . LEU A 1 116 ? -14.583 -4.457 1.340 1.00 86.31 116 LEU A N 1
ATOM 888 C CA . LEU A 1 116 ? -13.921 -3.175 1.101 1.00 86.31 116 LEU A CA 1
ATOM 889 C C . LEU A 1 116 ? -12.946 -2.831 2.236 1.00 86.31 116 LEU A C 1
ATOM 891 O O . LEU A 1 116 ? -11.837 -2.363 1.975 1.00 86.31 116 LEU A O 1
ATOM 895 N N . ASP A 1 117 ? -13.340 -3.047 3.484 1.00 86.81 117 ASP A N 1
ATOM 896 C CA . ASP A 1 117 ? -12.526 -2.720 4.652 1.00 86.81 117 ASP A CA 1
ATOM 897 C C . ASP A 1 117 ? -11.353 -3.685 4.839 1.00 86.81 117 ASP A C 1
ATOM 899 O O . ASP A 1 117 ? -10.235 -3.258 5.154 1.00 86.81 117 ASP A O 1
ATOM 903 N N . ILE A 1 118 ? -11.548 -4.957 4.497 1.00 87.69 118 ILE A N 1
ATOM 904 C CA . ILE A 1 118 ? -10.472 -5.943 4.401 1.00 87.69 118 ILE A CA 1
ATOM 905 C C . ILE A 1 118 ? -9.515 -5.548 3.274 1.00 87.69 118 ILE A C 1
ATOM 907 O O . ILE A 1 118 ? -8.309 -5.482 3.505 1.00 87.69 118 ILE A O 1
ATOM 911 N N . ALA A 1 119 ? -10.018 -5.183 2.088 1.00 90.81 119 ALA A N 1
ATOM 912 C CA . ALA A 1 119 ? -9.175 -4.720 0.984 1.00 90.81 119 ALA A CA 1
ATOM 913 C C . ALA A 1 119 ? -8.364 -3.464 1.352 1.00 90.81 119 ALA A C 1
ATOM 915 O O . ALA A 1 119 ? -7.187 -3.366 1.002 1.00 90.81 119 ALA A O 1
ATOM 916 N N . LYS A 1 120 ? -8.947 -2.515 2.099 1.00 91.31 120 LYS A N 1
ATOM 917 C CA . LYS A 1 120 ? -8.230 -1.338 2.622 1.00 91.31 120 LYS A CA 1
ATOM 918 C C . LYS A 1 120 ? -7.143 -1.721 3.616 1.00 91.31 120 LYS A C 1
ATOM 920 O O . LYS A 1 120 ? -6.040 -1.183 3.528 1.00 91.31 120 LYS A O 1
ATOM 925 N N . THR A 1 121 ? -7.455 -2.626 4.539 1.00 91.69 121 THR A N 1
ATOM 926 C CA . THR A 1 121 ? -6.519 -3.103 5.566 1.00 91.69 121 THR A CA 1
ATOM 927 C C . THR A 1 121 ? -5.347 -3.834 4.910 1.00 91.69 121 THR A C 1
ATOM 929 O O . THR A 1 121 ? -4.191 -3.514 5.180 1.00 91.69 121 THR A O 1
ATOM 932 N N . LEU A 1 122 ? -5.634 -4.734 3.966 1.00 92.44 122 LEU A N 1
ATOM 933 C CA . LEU A 1 122 ? -4.644 -5.499 3.212 1.00 92.44 122 LEU A CA 1
ATOM 934 C C . LEU A 1 122 ? -3.764 -4.596 2.338 1.00 92.44 122 LEU A C 1
ATOM 936 O O . LEU A 1 122 ? -2.543 -4.754 2.315 1.00 92.44 122 LEU A O 1
ATOM 940 N N . LEU A 1 123 ? -4.357 -3.603 1.668 1.00 93.88 123 LEU A N 1
ATOM 941 C CA . LEU A 1 123 ? -3.606 -2.621 0.889 1.00 93.88 123 LEU A CA 1
ATOM 942 C C . LEU A 1 123 ? -2.674 -1.786 1.777 1.00 93.88 123 LEU A C 1
ATOM 944 O O . LEU A 1 123 ? -1.532 -1.526 1.400 1.00 93.88 123 LEU A O 1
ATOM 948 N N . LEU A 1 124 ? -3.153 -1.347 2.944 1.00 93.88 124 LEU A N 1
ATOM 949 C CA . LEU A 1 124 ? -2.353 -0.567 3.886 1.00 93.88 124 LEU A CA 1
ATOM 950 C C . LEU A 1 124 ? -1.170 -1.384 4.421 1.00 93.88 124 LEU A C 1
ATOM 952 O O . LEU A 1 124 ? -0.039 -0.906 4.371 1.00 93.88 124 LEU A O 1
ATOM 956 N N . TYR A 1 125 ? -1.427 -2.622 4.846 1.00 93.19 125 TYR A N 1
ATOM 957 C CA . TYR A 1 125 ? -0.411 -3.572 5.301 1.00 93.19 125 TYR A CA 1
ATOM 958 C C . TYR A 1 125 ? 0.661 -3.819 4.232 1.00 93.19 125 TYR A C 1
ATOM 960 O O . TYR A 1 125 ? 1.849 -3.651 4.501 1.00 93.19 125 TYR A O 1
ATOM 968 N N . SER A 1 126 ? 0.243 -4.120 2.997 1.00 93.31 126 SER A N 1
ATOM 969 C CA . SER A 1 126 ? 1.157 -4.385 1.874 1.00 93.31 126 SER A CA 1
ATOM 970 C C . SER A 1 126 ? 2.075 -3.195 1.594 1.00 93.31 126 SER A C 1
ATOM 972 O O . SER A 1 126 ? 3.275 -3.360 1.394 1.00 93.31 126 SER A O 1
ATOM 974 N N . ARG A 1 127 ? 1.532 -1.971 1.641 1.00 94.00 127 ARG A N 1
ATOM 975 C CA . ARG A 1 127 ? 2.314 -0.744 1.443 1.00 94.00 127 ARG A CA 1
ATOM 976 C C . ARG A 1 127 ? 3.324 -0.493 2.558 1.00 94.00 127 ARG A C 1
ATOM 978 O O . ARG A 1 127 ? 4.411 0.001 2.280 1.00 94.00 127 ARG A O 1
ATOM 985 N N . TRP A 1 128 ? 2.956 -0.768 3.804 1.00 93.62 128 TRP A N 1
ATOM 986 C CA . TRP A 1 128 ? 3.835 -0.540 4.949 1.00 93.62 128 TRP A CA 1
ATOM 987 C C . TRP A 1 128 ? 4.958 -1.558 5.027 1.00 93.62 128 TRP A C 1
ATOM 989 O O . TRP A 1 128 ? 6.098 -1.154 5.218 1.00 93.62 128 TRP A O 1
ATOM 999 N N . ILE A 1 129 ? 4.666 -2.834 4.784 1.00 91.56 129 ILE A N 1
ATOM 1000 C CA . ILE A 1 129 ? 5.705 -3.862 4.684 1.00 91.56 129 ILE A CA 1
ATOM 1001 C C . ILE A 1 129 ? 6.652 -3.596 3.521 1.00 91.56 129 ILE A C 1
ATOM 1003 O O . ILE A 1 129 ? 7.858 -3.786 3.657 1.00 91.56 129 ILE A O 1
ATOM 1007 N N . HIS A 1 130 ? 6.117 -3.148 2.384 1.00 90.81 130 HIS A N 1
ATOM 1008 C CA . HIS A 1 130 ? 6.953 -2.738 1.267 1.00 90.81 130 HIS A CA 1
ATOM 1009 C C . HIS A 1 130 ? 7.908 -1.607 1.678 1.00 90.81 130 HIS A C 1
ATOM 1011 O O . HIS A 1 130 ? 9.106 -1.695 1.436 1.00 90.81 130 HIS A O 1
ATOM 1017 N N . TYR A 1 131 ? 7.397 -0.579 2.364 1.00 88.88 131 TYR A N 1
ATOM 1018 C CA . TYR A 1 131 ? 8.210 0.547 2.827 1.00 88.88 131 TYR A CA 1
ATOM 1019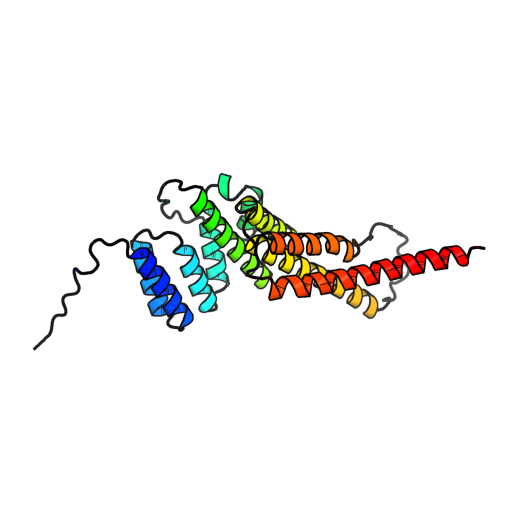 C C . TYR A 1 131 ? 9.280 0.145 3.853 1.00 88.88 131 TYR A C 1
ATOM 1021 O O . TYR A 1 131 ? 10.363 0.720 3.858 1.00 88.88 131 TYR A O 1
ATOM 1029 N N . THR A 1 132 ? 8.994 -0.828 4.722 1.00 88.06 132 THR A N 1
ATOM 1030 C CA . THR A 1 132 ? 9.967 -1.330 5.703 1.00 88.06 132 THR A CA 1
ATOM 1031 C C . THR A 1 132 ? 10.909 -2.396 5.138 1.00 88.06 132 THR A C 1
ATOM 1033 O O . THR A 1 132 ? 11.825 -2.808 5.843 1.00 88.06 132 THR A O 1
ATOM 1036 N N . GLY A 1 133 ? 10.707 -2.851 3.896 1.00 83.88 133 GLY A N 1
ATOM 1037 C CA . GLY A 1 133 ? 11.550 -3.859 3.246 1.00 83.88 133 GLY A CA 1
ATOM 1038 C C . GLY A 1 133 ? 11.498 -5.245 3.899 1.00 83.88 133 GLY A C 1
ATOM 1039 O O . GLY A 1 133 ? 12.392 -6.055 3.683 1.00 83.88 133 GLY A O 1
ATOM 1040 N N . GLN A 1 134 ? 10.475 -5.537 4.709 1.00 77.25 134 GLN A N 1
ATOM 1041 C CA . GLN A 1 134 ? 10.431 -6.750 5.539 1.00 77.25 134 GLN A CA 1
ATOM 1042 C C . GLN A 1 134 ? 10.036 -8.030 4.776 1.00 77.25 134 GLN A C 1
ATOM 1044 O O . GLN A 1 134 ? 9.996 -9.103 5.374 1.00 77.25 134 GLN A O 1
ATOM 1049 N N . LYS A 1 135 ? 9.697 -7.953 3.482 1.00 80.69 135 LYS A N 1
ATOM 1050 C CA . LYS A 1 135 ? 9.077 -9.068 2.746 1.00 80.69 135 LYS A CA 1
ATOM 1051 C C . LYS A 1 135 ? 9.527 -9.152 1.296 1.00 80.69 135 LYS A C 1
ATOM 1053 O O . LYS A 1 135 ? 9.830 -8.136 0.674 1.00 80.69 135 LYS A O 1
ATOM 1058 N N . GLN A 1 136 ? 9.532 -10.377 0.776 1.00 81.94 136 GLN A N 1
ATOM 1059 C CA . GLN A 1 136 ? 9.938 -10.681 -0.593 1.00 81.94 136 GLN A CA 1
ATOM 1060 C C . GLN A 1 136 ? 8.912 -10.191 -1.622 1.00 81.94 136 GLN A C 1
ATOM 1062 O O . GLN A 1 136 ? 7.742 -9.943 -1.311 1.00 81.94 136 GLN A O 1
ATOM 1067 N N . LYS A 1 137 ? 9.364 -10.057 -2.872 1.00 84.19 137 LYS A N 1
ATOM 1068 C CA . LYS A 1 137 ? 8.562 -9.506 -3.967 1.00 84.19 137 LYS A CA 1
ATOM 1069 C C . LYS A 1 137 ? 7.318 -10.340 -4.259 1.00 84.19 137 LYS A C 1
ATOM 1071 O O . LYS A 1 137 ? 6.228 -9.795 -4.414 1.00 84.19 137 LYS A O 1
ATOM 1076 N N . GLU A 1 138 ? 7.477 -11.654 -4.323 1.00 86.25 138 GLU A N 1
ATOM 1077 C CA . GLU A 1 138 ? 6.424 -12.603 -4.686 1.00 86.25 138 GLU A CA 1
ATOM 1078 C C . GLU A 1 138 ? 5.264 -12.519 -3.694 1.00 86.25 138 GLU A C 1
ATOM 1080 O O . GLU A 1 138 ? 4.103 -12.413 -4.085 1.00 86.25 138 GLU A O 1
ATOM 1085 N N . ASP A 1 139 ? 5.596 -12.443 -2.409 1.00 87.31 139 ASP A N 1
ATOM 1086 C CA . ASP A 1 139 ? 4.642 -12.277 -1.324 1.00 87.31 139 ASP A CA 1
ATOM 1087 C C . ASP A 1 139 ? 3.900 -10.932 -1.365 1.00 87.31 139 ASP A C 1
ATOM 1089 O O . ASP A 1 139 ? 2.742 -10.839 -0.967 1.00 87.31 139 ASP A O 1
ATOM 1093 N N . LEU A 1 140 ? 4.540 -9.851 -1.815 1.00 89.38 140 LEU A N 1
ATOM 1094 C CA . LEU A 1 140 ? 3.844 -8.575 -1.995 1.00 89.38 140 LEU A CA 1
ATOM 1095 C C . LEU A 1 140 ? 2.882 -8.641 -3.187 1.00 89.38 140 LEU A C 1
ATOM 1097 O O . LEU A 1 140 ? 1.760 -8.138 -3.098 1.00 89.38 140 LEU A O 1
ATOM 1101 N N . ILE A 1 141 ? 3.276 -9.308 -4.276 1.00 89.19 141 ILE A N 1
ATOM 1102 C CA . ILE A 1 141 ? 2.420 -9.508 -5.453 1.00 89.19 141 ILE A CA 1
ATOM 1103 C C . ILE A 1 141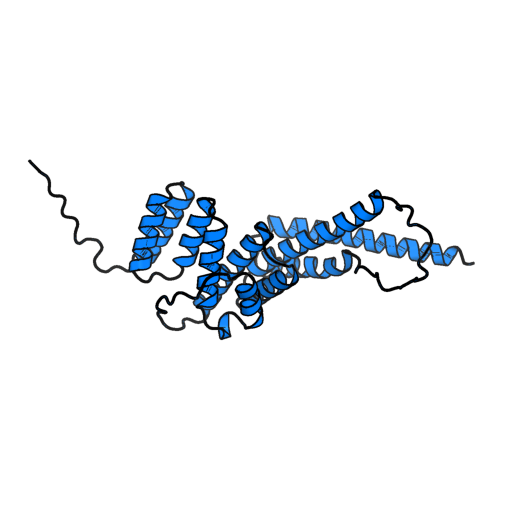 ? 1.165 -10.309 -5.085 1.00 89.19 141 ILE A C 1
ATOM 1105 O O . ILE A 1 141 ? 0.073 -9.922 -5.506 1.00 89.19 141 ILE A O 1
ATOM 1109 N N . THR A 1 142 ? 1.279 -11.373 -4.279 1.00 91.44 142 THR A N 1
ATOM 1110 C CA . THR A 1 142 ? 0.111 -12.160 -3.833 1.00 91.44 142 THR A CA 1
ATOM 1111 C C . THR A 1 142 ? -0.853 -11.317 -2.996 1.00 91.44 142 THR A C 1
ATOM 1113 O O . THR A 1 142 ? -2.068 -11.377 -3.207 1.00 91.44 142 THR A O 1
ATOM 1116 N N . LEU A 1 143 ? -0.334 -10.467 -2.103 1.00 91.50 143 LEU A N 1
ATOM 1117 C CA . LEU A 1 143 ? -1.154 -9.570 -1.286 1.00 91.50 143 LEU A CA 1
ATOM 1118 C C . LEU A 1 143 ? -1.892 -8.532 -2.140 1.00 91.50 143 LEU A C 1
ATOM 1120 O O . LEU A 1 143 ? -3.105 -8.364 -1.998 1.00 91.50 143 LEU A O 1
ATOM 1124 N N . TYR A 1 144 ? -1.199 -7.868 -3.070 1.00 92.00 144 TYR A N 1
ATOM 1125 C CA . TYR A 1 144 ? -1.835 -6.912 -3.980 1.00 92.00 144 TYR A CA 1
ATOM 1126 C C . TYR A 1 144 ? -2.830 -7.583 -4.941 1.00 92.00 144 TYR A C 1
ATOM 1128 O O . TYR A 1 144 ? -3.876 -7.000 -5.241 1.00 92.00 144 TYR A O 1
ATOM 1136 N N . ALA A 1 145 ? -2.548 -8.805 -5.403 1.00 91.69 145 ALA A N 1
ATOM 1137 C CA . ALA A 1 145 ? -3.485 -9.582 -6.210 1.00 91.69 145 ALA A CA 1
ATOM 1138 C C . ALA A 1 145 ? -4.780 -9.842 -5.434 1.00 91.69 145 ALA A C 1
ATOM 1140 O O . ALA A 1 145 ? -5.866 -9.594 -5.956 1.00 91.69 145 ALA A O 1
ATOM 1141 N N . ARG A 1 146 ? -4.680 -10.204 -4.151 1.00 91.88 146 ARG A N 1
ATOM 1142 C CA . ARG A 1 146 ? -5.865 -10.414 -3.321 1.00 91.88 146 ARG A CA 1
ATOM 1143 C C . ARG A 1 146 ? -6.681 -9.139 -3.098 1.00 91.88 146 ARG A C 1
ATOM 1145 O O . ARG A 1 146 ? -7.908 -9.199 -3.119 1.00 91.88 146 ARG A O 1
ATOM 1152 N N . VAL A 1 147 ? -6.037 -7.976 -2.947 1.00 92.56 147 VAL A N 1
ATOM 1153 C CA . VAL A 1 147 ? -6.743 -6.675 -2.884 1.00 92.56 147 VAL A CA 1
ATOM 1154 C C . VAL A 1 147 ? -7.600 -6.454 -4.135 1.00 92.56 147 VAL A C 1
ATOM 1156 O O . VAL A 1 147 ? -8.730 -5.972 -4.038 1.00 92.56 147 VAL A O 1
ATOM 1159 N N . ARG A 1 148 ? -7.075 -6.813 -5.311 1.00 89.88 148 ARG A N 1
ATOM 1160 C CA . ARG A 1 148 ? -7.792 -6.700 -6.586 1.00 89.88 148 ARG A CA 1
ATOM 1161 C C . ARG A 1 148 ? -8.972 -7.662 -6.665 1.00 89.88 148 ARG A C 1
ATOM 1163 O O . ARG A 1 148 ? -10.024 -7.259 -7.154 1.00 89.88 148 ARG A O 1
ATOM 1170 N N . ASP A 1 149 ? -8.804 -8.889 -6.187 1.00 90.00 149 ASP A N 1
ATOM 1171 C CA . ASP A 1 149 ? -9.866 -9.897 -6.205 1.00 90.00 149 ASP A CA 1
ATOM 1172 C C . ASP A 1 149 ? -11.023 -9.499 -5.280 1.00 90.00 149 ASP A C 1
ATOM 1174 O O . ASP A 1 149 ? -12.188 -9.634 -5.647 1.00 90.00 149 ASP A O 1
ATOM 1178 N N . LEU A 1 150 ? -10.703 -8.928 -4.113 1.00 88.19 150 LEU A N 1
ATOM 1179 C CA . LEU A 1 150 ? -11.695 -8.400 -3.176 1.00 88.19 150 LEU A CA 1
ATOM 1180 C C . LEU A 1 150 ? -12.453 -7.194 -3.737 1.00 88.19 150 LEU A C 1
ATOM 1182 O O . LEU A 1 150 ? -13.643 -7.036 -3.470 1.00 88.19 150 LEU A O 1
ATOM 1186 N N . GLN A 1 151 ? -11.771 -6.316 -4.479 1.00 88.31 151 GLN A N 1
ATOM 1187 C CA . GLN A 1 151 ? -12.357 -5.076 -4.993 1.00 88.31 151 GLN A CA 1
ATOM 1188 C C . GLN A 1 151 ? -11.924 -4.758 -6.439 1.00 88.31 151 GLN A C 1
ATOM 1190 O O . GLN A 1 151 ? -11.121 -3.848 -6.674 1.00 88.31 151 GLN A O 1
ATOM 1195 N N . PRO A 1 152 ? -12.537 -5.404 -7.452 1.00 87.88 152 PRO A N 1
ATOM 1196 C CA . PRO A 1 152 ? -12.148 -5.243 -8.861 1.00 87.88 152 PRO A CA 1
ATOM 1197 C C . PRO A 1 152 ? -12.441 -3.860 -9.463 1.00 87.88 152 PRO A C 1
ATOM 1199 O O . PRO A 1 152 ? -11.918 -3.500 -10.521 1.00 87.88 152 PRO A O 1
ATOM 1202 N N . LYS A 1 153 ? -13.318 -3.082 -8.819 1.00 87.00 153 LYS A N 1
ATOM 1203 C CA . LYS A 1 153 ? -13.691 -1.722 -9.242 1.00 87.00 153 LYS A CA 1
ATOM 1204 C C . LYS A 1 153 ? -12.886 -0.637 -8.520 1.00 87.00 153 LYS A C 1
ATOM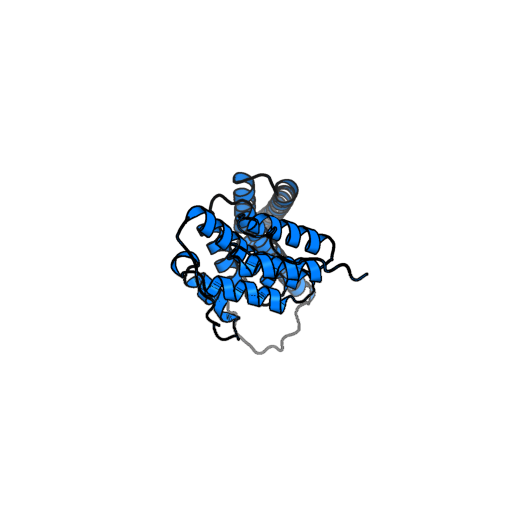 1206 O O . LYS A 1 153 ? -13.052 0.542 -8.816 1.00 87.00 153 LYS A O 1
ATOM 1211 N N . TRP A 1 154 ? -12.024 -1.002 -7.571 1.00 91.12 154 TRP A N 1
ATOM 1212 C CA . TRP A 1 154 ? -11.338 -0.032 -6.726 1.00 91.12 154 TRP A CA 1
ATOM 1213 C C . TRP A 1 154 ? -10.021 0.446 -7.343 1.00 91.12 154 TRP A C 1
ATOM 1215 O O . TRP A 1 154 ? -8.999 -0.234 -7.285 1.00 91.12 154 TRP A O 1
ATOM 1225 N N . GLU A 1 155 ? -10.036 1.666 -7.888 1.00 91.06 155 GLU A N 1
ATOM 1226 C CA . GLU A 1 155 ? -8.882 2.320 -8.531 1.00 91.06 155 GLU A CA 1
ATOM 1227 C C . GLU A 1 155 ? -7.596 2.257 -7.687 1.00 91.06 155 GLU A C 1
ATOM 1229 O O . GLU A 1 155 ? -6.522 1.966 -8.212 1.00 91.06 155 GLU A O 1
ATOM 1234 N N . LYS A 1 156 ? -7.691 2.499 -6.369 1.00 89.69 156 LYS A N 1
ATOM 1235 C CA . LYS A 1 156 ? -6.511 2.549 -5.489 1.00 89.69 156 LYS A CA 1
ATOM 1236 C C . LYS A 1 156 ? -5.741 1.228 -5.470 1.00 89.69 156 LYS A C 1
ATOM 1238 O O . LYS A 1 156 ? -4.518 1.269 -5.404 1.00 89.69 156 LYS A O 1
ATOM 1243 N N . GLY A 1 157 ? -6.431 0.087 -5.544 1.00 89.44 157 GLY A N 1
ATOM 1244 C CA . GLY A 1 157 ? -5.778 -1.224 -5.578 1.00 89.44 157 GLY A CA 1
ATOM 1245 C C . GLY A 1 157 ? -4.860 -1.363 -6.793 1.00 89.44 157 GLY A C 1
ATOM 1246 O O . GLY A 1 157 ? -3.691 -1.707 -6.645 1.00 89.44 157 GLY A O 1
ATOM 1247 N N . PHE A 1 158 ? -5.357 -0.994 -7.978 1.00 91.06 158 PHE A N 1
ATOM 1248 C CA . PHE A 1 158 ? -4.572 -1.011 -9.217 1.00 91.06 158 PHE A CA 1
ATOM 1249 C C . PHE A 1 158 ? -3.448 0.019 -9.216 1.00 91.06 158 PHE A C 1
ATOM 1251 O O . PHE A 1 158 ? -2.336 -0.305 -9.612 1.00 91.06 158 PHE A O 1
ATOM 1258 N N . PHE A 1 159 ? -3.716 1.238 -8.745 1.00 92.81 159 PHE A N 1
ATOM 1259 C CA . PHE A 1 159 ? -2.718 2.304 -8.724 1.00 92.81 159 PHE A CA 1
ATOM 1260 C C . PHE A 1 159 ? -1.495 1.945 -7.871 1.00 92.81 159 PHE A C 1
ATOM 1262 O O . PHE A 1 159 ? -0.362 2.106 -8.318 1.00 92.81 159 PHE A O 1
ATOM 1269 N N . TYR A 1 160 ? -1.706 1.444 -6.650 1.00 92.38 160 TYR A N 1
ATOM 1270 C CA . TYR A 1 160 ? -0.592 1.087 -5.769 1.00 92.38 160 TYR A CA 1
ATOM 1271 C C . TYR A 1 160 ? 0.120 -0.197 -6.200 1.00 92.38 160 TYR A C 1
ATOM 1273 O O . TYR A 1 160 ? 1.329 -0.277 -6.016 1.00 92.38 160 TYR A O 1
ATOM 1281 N N . LEU A 1 161 ? -0.585 -1.153 -6.815 1.00 91.44 161 LEU A N 1
ATOM 1282 C CA . LEU A 1 161 ? 0.059 -2.302 -7.455 1.00 91.44 161 LEU A CA 1
ATOM 1283 C C . LEU A 1 161 ? 0.946 -1.854 -8.624 1.00 91.44 161 LEU A C 1
ATOM 1285 O O . LEU A 1 161 ? 2.100 -2.258 -8.696 1.00 91.44 161 LEU A O 1
ATOM 1289 N N . ALA A 1 162 ? 0.438 -0.980 -9.498 1.00 91.81 162 ALA A N 1
ATOM 1290 C CA . ALA A 1 162 ? 1.211 -0.435 -10.611 1.00 91.81 162 ALA A CA 1
ATOM 1291 C C . ALA A 1 162 ? 2.458 0.299 -10.109 1.00 91.81 162 ALA A C 1
ATOM 1293 O O . ALA A 1 162 ? 3.549 0.050 -10.604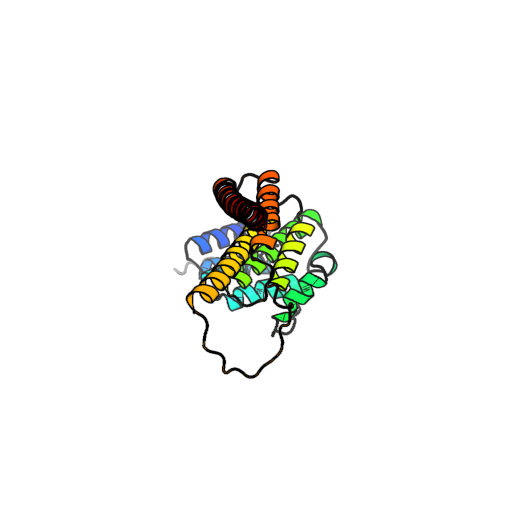 1.00 91.81 162 ALA A O 1
ATOM 1294 N N . LYS A 1 163 ? 2.305 1.127 -9.068 1.00 91.81 163 LYS A N 1
ATOM 1295 C CA . LYS A 1 163 ? 3.419 1.828 -8.424 1.00 91.81 163 LYS A CA 1
ATOM 1296 C C . LYS A 1 163 ? 4.462 0.869 -7.845 1.00 91.81 163 LYS A C 1
ATOM 1298 O O . LYS A 1 163 ? 5.649 1.097 -8.021 1.00 91.81 163 LYS A O 1
ATOM 1303 N N . TYR A 1 164 ? 4.028 -0.195 -7.175 1.00 91.50 164 TYR A N 1
ATOM 1304 C CA . TYR A 1 164 ? 4.944 -1.201 -6.646 1.00 91.50 164 TYR A CA 1
ATOM 1305 C C . TYR A 1 164 ? 5.714 -1.911 -7.771 1.00 91.50 164 TYR A C 1
ATOM 1307 O O . TYR A 1 164 ? 6.931 -2.057 -7.702 1.00 91.50 164 TYR A O 1
ATOM 1315 N N . CYS A 1 165 ? 5.024 -2.318 -8.839 1.00 89.31 165 CYS A N 1
ATOM 1316 C CA . CYS A 1 165 ? 5.678 -2.940 -9.986 1.00 89.31 165 CYS A CA 1
ATOM 1317 C C . CYS A 1 165 ? 6.619 -1.967 -10.720 1.00 89.31 165 CYS A C 1
ATOM 1319 O O . CYS A 1 165 ? 7.668 -2.409 -11.173 1.00 89.31 165 CYS A O 1
ATOM 1321 N N . ASP A 1 166 ? 6.281 -0.674 -10.799 1.00 90.25 166 ASP A N 1
ATOM 1322 C CA . ASP A 1 166 ? 7.145 0.399 -11.325 1.00 90.25 166 ASP A CA 1
ATOM 1323 C C . ASP A 1 166 ? 8.439 0.519 -10.504 1.00 90.25 166 ASP A C 1
ATOM 1325 O O . ASP A 1 166 ? 9.534 0.485 -11.054 1.00 90.25 166 ASP A O 1
ATOM 1329 N N . GLU A 1 167 ? 8.337 0.558 -9.172 1.00 88.94 167 GLU A N 1
ATOM 1330 C CA . GLU A 1 167 ? 9.501 0.609 -8.274 1.00 88.94 167 GLU A CA 1
ATOM 1331 C C . GLU A 1 167 ? 10.408 -0.621 -8.445 1.00 88.94 167 GLU A C 1
ATOM 1333 O O . GLU A 1 167 ? 11.626 -0.486 -8.554 1.00 88.94 167 GLU A O 1
ATOM 1338 N N . VAL A 1 168 ? 9.820 -1.815 -8.557 1.00 86.75 168 VAL A N 1
ATOM 1339 C CA . VAL A 1 168 ? 10.564 -3.056 -8.824 1.00 86.75 168 VAL A CA 1
ATOM 1340 C C . VAL A 1 168 ? 11.205 -3.058 -10.216 1.00 86.75 168 VAL A C 1
ATOM 1342 O O . VAL A 1 168 ? 12.303 -3.587 -10.383 1.00 86.75 168 VAL A O 1
ATOM 1345 N N . LEU A 1 169 ? 10.532 -2.496 -11.222 1.00 85.50 169 LEU A N 1
ATOM 1346 C CA . LEU A 1 169 ? 11.045 -2.390 -12.587 1.00 85.50 169 LEU A CA 1
ATOM 1347 C C . LEU A 1 169 ? 12.266 -1.462 -12.645 1.00 85.50 169 LEU A C 1
ATOM 1349 O O . LEU A 1 169 ? 13.279 -1.813 -13.250 1.00 85.50 169 LEU A O 1
ATOM 1353 N N . VAL A 1 170 ? 12.178 -0.307 -11.983 1.00 86.12 170 VAL A N 1
ATOM 1354 C CA . VAL A 1 170 ? 13.269 0.669 -11.871 1.00 86.12 170 VAL A CA 1
ATOM 1355 C C . VAL A 1 170 ? 14.457 0.077 -11.111 1.00 86.12 170 VAL A C 1
ATOM 1357 O O . VAL A 1 170 ? 15.596 0.226 -11.548 1.00 86.12 170 VAL A O 1
ATOM 1360 N N . ASP A 1 171 ? 14.211 -0.639 -10.014 1.00 85.06 171 ASP A N 1
ATOM 1361 C CA . ASP A 1 171 ? 15.265 -1.310 -9.248 1.00 85.06 171 ASP A CA 1
ATOM 1362 C C . ASP A 1 171 ? 15.960 -2.415 -10.066 1.00 85.06 171 ASP A C 1
ATOM 1364 O O . ASP A 1 171 ? 17.188 -2.493 -10.091 1.00 85.06 171 ASP A O 1
ATOM 1368 N N . ALA A 1 172 ? 15.200 -3.219 -10.820 1.00 83.38 172 ALA A N 1
ATOM 1369 C CA . ALA A 1 172 ? 15.763 -4.227 -11.721 1.00 83.38 172 ALA A CA 1
ATOM 1370 C C . ALA A 1 172 ? 16.633 -3.608 -12.829 1.00 83.38 172 ALA A C 1
ATOM 1372 O O . ALA A 1 172 ? 17.685 -4.156 -13.156 1.00 83.38 172 ALA A O 1
ATOM 1373 N N . ARG A 1 173 ? 16.222 -2.458 -13.383 1.00 81.88 173 ARG A N 1
ATOM 1374 C CA . ARG A 1 173 ? 17.018 -1.699 -14.359 1.00 81.88 173 ARG A CA 1
ATOM 1375 C C . ARG A 1 173 ? 18.329 -1.210 -13.745 1.00 81.88 173 ARG A C 1
ATOM 1377 O O . ARG A 1 173 ? 19.386 -1.446 -14.321 1.00 81.88 173 ARG A O 1
ATOM 1384 N N . LYS A 1 174 ? 18.267 -0.592 -12.563 1.00 83.94 174 LYS A N 1
ATOM 1385 C CA . LYS A 1 174 ? 19.449 -0.063 -11.874 1.00 83.94 174 LYS A CA 1
ATOM 1386 C C . LYS A 1 174 ? 20.486 -1.154 -11.590 1.00 83.94 174 LYS A C 1
ATOM 1388 O O . LYS A 1 174 ? 21.663 -0.956 -11.853 1.00 83.94 174 LYS A O 1
ATOM 1393 N N . ARG A 1 175 ? 20.054 -2.330 -11.120 1.00 81.44 175 ARG A N 1
ATOM 1394 C CA . ARG A 1 175 ? 20.964 -3.466 -10.868 1.00 81.44 175 ARG A CA 1
ATOM 1395 C C . ARG A 1 175 ? 21.705 -3.923 -12.127 1.00 81.44 175 ARG A C 1
ATOM 1397 O O . ARG A 1 175 ? 22.853 -4.341 -12.037 1.00 81.44 175 ARG A O 1
ATOM 1404 N N . LEU A 1 176 ? 21.058 -3.851 -13.291 1.00 74.50 176 LEU A N 1
ATOM 1405 C CA . LEU A 1 176 ? 21.686 -4.195 -14.566 1.00 74.50 176 LEU A CA 1
ATOM 1406 C C . LEU A 1 176 ? 22.711 -3.137 -15.004 1.00 74.50 176 LEU A C 1
ATOM 1408 O O . LEU A 1 176 ? 23.777 -3.497 -15.496 1.00 74.50 176 LEU A O 1
ATOM 1412 N N . GLU A 1 177 ? 22.400 -1.854 -14.813 1.00 73.75 177 GLU A N 1
ATOM 1413 C CA . GLU A 1 177 ? 23.323 -0.744 -15.089 1.00 73.75 177 GLU A CA 1
ATOM 1414 C C . GLU A 1 177 ? 24.559 -0.820 -14.167 1.00 73.75 177 GLU A C 1
ATOM 1416 O O . GLU A 1 177 ? 25.688 -0.788 -14.658 1.00 73.75 177 GLU A O 1
ATOM 1421 N N . ASP A 1 178 ? 24.364 -1.070 -12.866 1.00 71.44 178 ASP A N 1
ATOM 1422 C CA . ASP A 1 178 ? 25.449 -1.259 -11.889 1.00 71.44 178 ASP A CA 1
ATOM 1423 C C . ASP A 1 178 ? 26.356 -2.461 -12.249 1.00 71.44 178 ASP A C 1
ATOM 1425 O O . ASP A 1 178 ? 27.579 -2.385 -12.109 1.00 71.44 178 ASP A O 1
ATOM 1429 N N . ASN A 1 179 ? 25.780 -3.560 -12.762 1.00 68.31 179 ASN A N 1
ATOM 1430 C CA . ASN A 1 179 ? 26.534 -4.722 -13.256 1.00 68.31 179 ASN A CA 1
ATOM 1431 C C . ASN A 1 179 ? 27.421 -4.385 -14.471 1.00 68.31 179 ASN A C 1
ATOM 1433 O O . ASN A 1 179 ? 28.467 -5.007 -14.655 1.00 68.31 179 ASN A O 1
ATOM 1437 N N . TYR A 1 180 ? 27.020 -3.420 -15.304 1.00 58.97 180 TYR A N 1
ATOM 1438 C CA . TYR A 1 180 ? 27.791 -2.985 -16.471 1.00 58.97 180 TYR A CA 1
ATOM 1439 C C . TYR A 1 180 ? 28.919 -2.017 -16.079 1.00 58.97 180 TYR A C 1
ATOM 1441 O O . TYR A 1 180 ? 30.036 -2.131 -16.587 1.00 58.97 180 TYR A O 1
ATOM 1449 N N . GLU A 1 181 ? 28.663 -1.108 -15.130 1.00 57.62 181 GLU A N 1
ATOM 1450 C CA . GLU A 1 181 ? 29.667 -0.154 -14.634 1.00 57.62 181 GLU A CA 1
ATOM 1451 C C . GLU A 1 181 ? 30.762 -0.802 -13.773 1.00 57.62 181 GLU A C 1
ATOM 1453 O O . GLU A 1 181 ? 31.881 -0.294 -13.706 1.00 57.62 181 GLU A O 1
ATOM 1458 N N . GLN A 1 182 ? 30.492 -1.953 -13.151 1.00 49.81 182 GLN A N 1
ATOM 1459 C CA . GLN A 1 182 ? 31.479 -2.661 -12.324 1.00 49.81 182 GLN A CA 1
ATOM 1460 C C . GLN A 1 182 ? 32.575 -3.386 -13.120 1.00 49.81 182 GLN A C 1
ATOM 1462 O O . GLN A 1 182 ? 33.518 -3.895 -12.508 1.00 49.81 182 GLN A O 1
ATOM 1467 N N . GLY A 1 183 ? 32.514 -3.358 -14.458 1.00 45.06 183 GLY A N 1
ATOM 1468 C CA . GLY A 1 183 ? 33.537 -3.889 -15.357 1.00 45.06 183 GLY A CA 1
ATOM 1469 C C . GLY A 1 183 ? 33.757 -5.406 -15.227 1.00 45.06 183 GLY A C 1
ATOM 1470 O O . GLY A 1 183 ? 33.367 -6.039 -14.243 1.00 45.06 183 GLY A O 1
ATOM 1471 N N . PRO A 1 184 ? 34.403 -6.053 -16.211 1.00 47.69 184 PRO A N 1
ATOM 1472 C CA . PRO A 1 184 ? 34.765 -7.455 -16.072 1.00 47.69 184 PRO A CA 1
ATOM 1473 C C . PRO A 1 184 ? 35.824 -7.576 -14.967 1.00 47.69 184 PRO A C 1
ATOM 1475 O O . PRO A 1 184 ? 36.993 -7.244 -15.171 1.00 47.69 184 PRO A O 1
ATOM 1478 N N . ARG A 1 185 ? 35.450 -8.066 -13.777 1.00 46.12 185 ARG A N 1
ATOM 1479 C CA . ARG A 1 185 ? 36.455 -8.583 -12.837 1.00 46.12 185 ARG A CA 1
ATOM 1480 C C . ARG A 1 185 ? 37.239 -9.686 -13.562 1.00 46.12 185 ARG A C 1
ATOM 1482 O O . ARG A 1 185 ? 36.599 -10.567 -14.138 1.00 46.12 185 ARG A O 1
ATOM 1489 N N . PRO A 1 186 ? 38.584 -9.697 -13.527 1.00 41.69 186 PRO A N 1
ATOM 1490 C CA . PRO A 1 186 ? 39.347 -10.829 -14.025 1.00 41.69 186 PRO A CA 1
ATOM 1491 C C . PRO A 1 186 ? 39.037 -12.024 -13.123 1.00 41.69 186 PRO A C 1
ATOM 1493 O O . PRO A 1 186 ? 39.533 -12.130 -12.002 1.00 41.69 186 PRO A O 1
ATOM 1496 N N . VAL A 1 187 ? 38.150 -12.895 -13.588 1.00 46.81 187 VAL A N 1
ATOM 1497 C CA . VAL A 1 187 ? 37.934 -14.204 -12.982 1.00 46.81 187 VAL A CA 1
ATOM 1498 C C . VAL A 1 187 ? 39.159 -15.051 -13.345 1.00 46.81 187 VAL A C 1
ATOM 1500 O O . VAL A 1 187 ? 39.519 -15.091 -14.525 1.00 46.81 187 VAL A O 1
ATOM 1503 N N . PRO A 1 188 ? 39.839 -15.712 -12.391 1.00 40.19 188 PRO A N 1
ATOM 1504 C CA . PRO A 1 188 ? 40.881 -16.671 -12.726 1.00 40.19 188 PRO A CA 1
ATOM 1505 C C . PRO A 1 188 ? 40.299 -17.755 -13.640 1.00 40.19 188 PRO A C 1
ATOM 1507 O O . PRO A 1 188 ? 39.240 -18.318 -13.363 1.00 40.19 188 PRO A O 1
ATOM 1510 N N . LEU A 1 189 ? 40.989 -18.007 -14.751 1.00 45.97 189 LEU A N 1
ATOM 1511 C CA . LEU A 1 189 ? 40.626 -18.945 -15.811 1.00 45.97 189 LEU A CA 1
ATOM 1512 C C . LEU A 1 189 ? 40.665 -20.401 -15.321 1.00 45.97 189 LEU A C 1
ATOM 1514 O O . LEU A 1 189 ? 41.593 -21.129 -15.647 1.00 45.97 189 LEU A O 1
ATOM 1518 N N . THR A 1 190 ? 39.658 -20.846 -14.573 1.00 44.19 190 THR A N 1
ATOM 1519 C CA . THR A 1 190 ? 39.361 -22.273 -14.359 1.00 44.19 190 THR A CA 1
ATOM 1520 C C . THR A 1 190 ? 37.881 -22.475 -14.026 1.00 44.19 190 THR A C 1
ATOM 1522 O O . THR A 1 190 ? 37.499 -22.766 -12.897 1.00 44.19 190 THR A O 1
ATOM 1525 N N . SER A 1 191 ? 37.002 -22.328 -15.017 1.00 36.16 191 SER A N 1
ATOM 1526 C CA . SER A 1 191 ? 35.701 -23.021 -15.016 1.00 36.16 191 SER A CA 1
ATOM 1527 C C . SER A 1 191 ? 35.079 -22.991 -16.408 1.00 36.16 191 SER A C 1
ATOM 1529 O O . SER A 1 191 ? 34.449 -22.028 -16.837 1.00 36.16 191 SER A O 1
ATOM 1531 N N . THR A 1 192 ? 35.268 -24.095 -17.120 1.00 43.03 192 THR A N 1
ATOM 1532 C CA . THR A 1 192 ? 34.496 -24.465 -18.301 1.00 43.03 192 THR A CA 1
ATOM 1533 C C . THR A 1 192 ? 33.057 -24.749 -17.875 1.00 43.03 192 THR A C 1
ATOM 1535 O O . THR A 1 192 ? 32.735 -25.859 -17.467 1.00 43.03 192 THR A O 1
ATOM 1538 N N . SER A 1 193 ? 32.182 -23.755 -17.979 1.00 31.52 193 SER A N 1
ATOM 1539 C CA . SER A 1 193 ? 30.738 -23.977 -18.089 1.00 31.52 193 SER A CA 1
ATOM 1540 C C . SER A 1 193 ? 30.089 -22.751 -18.720 1.00 31.52 193 SER A C 1
ATOM 1542 O O . SER A 1 193 ? 29.709 -21.803 -18.034 1.00 31.52 193 SER A O 1
ATOM 1544 N N . ILE A 1 194 ? 29.949 -22.767 -20.045 1.00 38.34 194 ILE A N 1
ATOM 1545 C CA . ILE A 1 194 ? 29.007 -21.883 -20.731 1.00 38.34 194 ILE A CA 1
ATOM 1546 C C . ILE A 1 194 ? 27.616 -22.467 -20.454 1.00 38.34 194 ILE A C 1
ATOM 1548 O O . ILE A 1 194 ? 27.090 -23.251 -21.237 1.00 38.34 194 ILE A O 1
ATOM 1552 N N . SER A 1 195 ? 27.052 -22.152 -19.288 1.00 31.61 195 SER A N 1
ATOM 1553 C CA . SER A 1 195 ? 25.626 -22.356 -19.038 1.00 31.61 195 SER A CA 1
ATOM 1554 C C . SER A 1 195 ? 24.861 -21.219 -19.717 1.00 31.61 195 SER A C 1
ATOM 1556 O O . SER A 1 195 ? 25.059 -20.064 -19.339 1.00 31.61 195 SER A O 1
ATOM 1558 N N . PRO A 1 196 ? 23.935 -21.484 -20.655 1.00 38.50 196 PRO A N 1
ATOM 1559 C CA . PRO A 1 196 ? 23.048 -20.462 -21.208 1.00 38.50 196 PRO A CA 1
ATOM 1560 C C . PRO A 1 196 ? 21.867 -20.179 -20.254 1.00 38.50 196 PRO A C 1
ATOM 1562 O O . PRO A 1 196 ? 20.753 -19.924 -20.697 1.00 38.50 196 PRO A O 1
ATOM 1565 N N . SER A 1 197 ? 22.070 -20.289 -18.935 1.00 33.94 197 SER A N 1
ATOM 1566 C CA . SER A 1 197 ? 20.993 -20.251 -17.933 1.00 33.94 197 SER A CA 1
ATOM 1567 C C . SER A 1 197 ? 20.767 -18.878 -17.305 1.00 33.94 197 SER A C 1
ATOM 1569 O O . SER A 1 197 ? 19.773 -18.697 -16.609 1.00 33.94 197 SER A O 1
ATOM 1571 N N . ASN A 1 198 ? 21.637 -17.900 -17.566 1.00 40.84 198 ASN A N 1
ATOM 1572 C CA . ASN A 1 198 ? 21.443 -16.518 -17.126 1.00 40.84 198 ASN A CA 1
ATOM 1573 C C . ASN A 1 198 ? 20.824 -15.676 -18.246 1.00 40.84 198 ASN A C 1
ATOM 1575 O O . ASN A 1 198 ? 21.301 -14.594 -18.572 1.00 40.84 198 ASN A O 1
ATOM 1579 N N . THR A 1 199 ? 19.703 -16.125 -18.811 1.00 41.12 199 THR A N 1
ATOM 1580 C CA . THR A 1 199 ? 18.684 -15.148 -19.207 1.00 41.12 199 THR A CA 1
ATOM 1581 C C . THR A 1 199 ? 18.095 -14.590 -17.918 1.00 41.12 199 THR A C 1
ATOM 1583 O O . THR A 1 199 ? 16.993 -14.969 -17.515 1.00 41.12 199 THR A O 1
ATOM 1586 N N . GLU A 1 200 ? 18.846 -13.726 -17.226 1.00 48.19 200 GLU A N 1
ATOM 1587 C CA . GLU A 1 200 ? 18.232 -12.767 -16.317 1.00 48.19 200 GLU A CA 1
ATOM 1588 C C . GLU A 1 200 ? 17.123 -12.119 -17.137 1.00 48.19 200 GLU A C 1
ATOM 1590 O O . GLU A 1 200 ? 17.397 -11.499 -18.167 1.00 48.19 200 GLU A O 1
ATOM 1595 N N . ARG A 1 201 ? 15.860 -12.410 -16.795 1.00 56.69 201 ARG A N 1
ATOM 1596 C CA . ARG A 1 201 ? 14.716 -11.898 -17.549 1.00 56.69 201 ARG A CA 1
ATOM 1597 C C . ARG A 1 201 ? 14.908 -10.404 -17.656 1.00 56.69 201 ARG A C 1
ATOM 1599 O O . ARG A 1 201 ? 14.861 -9.706 -16.644 1.00 56.69 201 ARG A O 1
ATOM 1606 N N . LEU A 1 202 ? 15.162 -9.962 -18.881 1.00 69.38 202 LEU A N 1
ATOM 1607 C CA . LEU A 1 202 ? 15.514 -8.589 -19.170 1.00 69.38 202 LEU A CA 1
ATOM 1608 C C . LEU A 1 202 ? 14.466 -7.705 -18.505 1.00 69.38 202 LEU A C 1
ATOM 1610 O O . LEU A 1 202 ? 13.272 -8.014 -18.573 1.00 69.38 202 LEU A O 1
ATOM 1614 N N . TRP A 1 203 ? 14.901 -6.675 -17.785 1.00 72.50 203 TRP A N 1
ATOM 1615 C CA . TRP A 1 203 ? 14.032 -5.925 -16.876 1.00 72.50 203 TRP A CA 1
ATOM 1616 C C . TRP A 1 203 ? 12.748 -5.437 -17.573 1.00 72.50 203 TRP A C 1
ATOM 1618 O O . TRP A 1 203 ? 11.674 -5.457 -16.977 1.00 72.50 203 TRP A O 1
ATOM 1628 N N . TRP A 1 204 ? 12.815 -5.139 -18.876 1.00 73.31 204 TRP A N 1
ATOM 1629 C CA . TRP A 1 204 ? 11.679 -4.737 -19.710 1.00 73.31 204 TRP A CA 1
ATOM 1630 C C . TRP A 1 204 ? 10.590 -5.803 -19.915 1.00 73.31 204 TRP A C 1
ATOM 1632 O O . TRP A 1 204 ? 9.499 -5.459 -20.362 1.00 73.31 204 TRP A O 1
ATOM 1642 N N . THR A 1 205 ? 10.822 -7.073 -19.572 1.00 80.94 205 THR A N 1
ATOM 1643 C CA . THR A 1 205 ? 9.794 -8.134 -19.626 1.00 80.94 205 THR A CA 1
ATOM 1644 C C . THR A 1 205 ? 8.587 -7.827 -18.740 1.00 80.94 205 THR A C 1
ATOM 1646 O O . THR A 1 205 ? 7.472 -8.208 -19.081 1.00 80.94 205 THR A O 1
ATOM 1649 N N . TYR A 1 206 ? 8.791 -7.082 -17.651 1.00 79.94 206 TYR A N 1
ATOM 1650 C CA . TYR A 1 206 ? 7.729 -6.676 -16.728 1.00 79.94 206 TYR A CA 1
ATOM 1651 C C . TYR A 1 206 ? 7.086 -5.327 -17.098 1.00 79.94 206 TYR A C 1
ATOM 1653 O O . TYR A 1 206 ? 6.085 -4.936 -16.497 1.00 79.94 206 TYR A O 1
ATOM 1661 N N . ALA A 1 207 ? 7.626 -4.598 -18.083 1.00 85.25 207 ALA A N 1
ATOM 1662 C CA . ALA A 1 207 ? 7.118 -3.279 -18.464 1.00 85.25 207 ALA A CA 1
ATOM 1663 C C . ALA A 1 207 ? 5.665 -3.309 -18.991 1.00 85.25 207 ALA A C 1
ATOM 1665 O O . ALA A 1 207 ? 4.876 -2.464 -18.558 1.00 85.25 207 ALA A O 1
ATOM 1666 N N . PRO A 1 208 ? 5.245 -4.274 -19.841 1.00 88.62 208 PRO A N 1
ATOM 1667 C CA . PRO A 1 208 ? 3.851 -4.375 -20.276 1.00 88.62 208 PRO A CA 1
ATOM 1668 C C . PRO A 1 208 ? 2.867 -4.561 -19.115 1.00 88.62 208 PRO A C 1
ATOM 1670 O O . PRO A 1 208 ? 1.781 -3.981 -19.135 1.00 88.62 208 PRO A O 1
ATOM 1673 N N . ASP A 1 209 ? 3.253 -5.311 -18.080 1.00 88.00 209 ASP A N 1
ATOM 1674 C CA . ASP A 1 209 ? 2.411 -5.533 -16.901 1.00 88.00 209 ASP A CA 1
ATOM 1675 C C . ASP A 1 209 ? 2.212 -4.239 -16.104 1.00 88.00 209 ASP A C 1
ATOM 1677 O O . ASP A 1 209 ? 1.083 -3.902 -15.736 1.00 88.00 209 ASP A O 1
ATOM 1681 N N . VAL A 1 210 ? 3.287 -3.468 -15.891 1.00 90.31 210 VAL A N 1
ATOM 1682 C CA . VAL A 1 210 ? 3.233 -2.153 -15.223 1.00 90.31 210 VAL A CA 1
ATOM 1683 C C . VAL A 1 210 ? 2.292 -1.207 -15.971 1.00 90.31 210 VAL A C 1
ATOM 1685 O O . VAL A 1 210 ? 1.394 -0.609 -15.368 1.00 90.31 210 VAL A O 1
ATOM 1688 N N . LEU A 1 211 ? 2.448 -1.122 -17.295 1.00 92.56 211 LEU A N 1
ATOM 1689 C CA . LEU A 1 211 ? 1.599 -0.307 -18.165 1.00 92.56 211 LEU A CA 1
ATOM 1690 C C . LEU A 1 211 ? 0.129 -0.740 -18.076 1.00 92.56 211 LEU A C 1
ATOM 1692 O O . LEU A 1 211 ? -0.766 0.094 -17.910 1.00 92.56 211 LEU A O 1
ATOM 1696 N N . LEU A 1 212 ? -0.125 -2.050 -18.113 1.00 92.25 212 LEU A N 1
ATOM 1697 C CA . LEU A 1 212 ? -1.466 -2.615 -18.008 1.00 92.25 212 LEU A CA 1
ATOM 1698 C C . LEU A 1 212 ? -2.125 -2.281 -16.665 1.00 92.25 212 LEU A C 1
ATOM 1700 O O . LEU A 1 212 ? -3.323 -1.985 -16.627 1.00 92.25 212 LEU A O 1
ATOM 1704 N N . PHE A 1 213 ? -1.382 -2.315 -15.556 1.00 91.62 213 PHE A N 1
ATOM 1705 C CA . PHE A 1 213 ? -1.929 -1.974 -14.242 1.00 91.62 213 PHE A CA 1
ATOM 1706 C C . PHE A 1 213 ? -2.262 -0.487 -14.117 1.00 91.62 213 PHE A C 1
ATOM 1708 O O . PHE A 1 213 ? -3.342 -0.160 -13.614 1.00 91.62 213 PHE A O 1
ATOM 1715 N N . TYR A 1 214 ? -1.410 0.405 -14.628 1.00 93.25 214 TYR A N 1
ATOM 1716 C CA . TYR A 1 214 ? -1.715 1.836 -14.671 1.00 93.25 214 TYR A CA 1
ATOM 1717 C C . TYR A 1 214 ? -2.939 2.134 -15.544 1.00 93.25 214 TYR A C 1
ATOM 1719 O O . TYR A 1 214 ? -3.849 2.834 -15.093 1.00 93.25 214 TYR A O 1
ATOM 1727 N N . ALA A 1 215 ? -3.022 1.547 -16.741 1.00 92.88 215 ALA A N 1
ATOM 1728 C CA . ALA A 1 215 ? -4.168 1.709 -17.635 1.00 92.88 215 ALA A CA 1
ATOM 1729 C C . ALA A 1 215 ? -5.474 1.200 -16.998 1.00 92.88 215 ALA A C 1
ATOM 1731 O O . ALA A 1 215 ? -6.498 1.887 -17.025 1.00 92.88 215 ALA A O 1
ATOM 1732 N N . LYS A 1 216 ? -5.440 0.025 -16.350 1.00 91.44 216 LYS A N 1
ATOM 1733 C CA . LYS A 1 216 ? -6.591 -0.513 -15.605 1.00 91.44 216 LYS A CA 1
ATOM 1734 C C . LYS A 1 216 ? -7.002 0.401 -14.454 1.00 91.44 216 LYS A C 1
ATOM 1736 O O . LYS A 1 216 ? -8.195 0.615 -14.271 1.00 91.44 216 LYS A O 1
ATOM 1741 N N . GLY A 1 217 ? -6.049 0.955 -13.702 1.00 89.56 217 GLY A N 1
ATOM 1742 C CA . GLY A 1 217 ? -6.336 1.929 -12.647 1.00 89.56 217 GLY A CA 1
ATOM 1743 C C . GLY A 1 217 ? -7.069 3.153 -13.193 1.00 89.56 217 GLY A C 1
ATOM 1744 O O . GLY A 1 217 ? -8.171 3.456 -12.739 1.00 89.56 217 GLY A O 1
ATOM 1745 N N . LEU A 1 218 ? -6.513 3.776 -14.233 1.00 91.94 218 LEU A N 1
ATOM 1746 C CA . LEU A 1 218 ? -7.076 4.961 -14.888 1.00 91.94 218 LEU A CA 1
ATOM 1747 C C . LEU A 1 218 ? -8.482 4.733 -15.460 1.00 91.94 218 LEU A C 1
ATOM 1749 O O . LEU A 1 218 ? -9.332 5.614 -15.381 1.00 91.94 218 LEU A O 1
ATOM 1753 N N . HIS A 1 219 ? -8.764 3.540 -15.987 1.00 91.12 219 HIS A N 1
ATOM 1754 C CA . HIS A 1 219 ? -10.102 3.204 -16.480 1.00 91.12 219 HIS A CA 1
ATOM 1755 C C . HIS A 1 219 ? -11.135 3.079 -15.343 1.00 91.12 219 HIS A C 1
ATOM 1757 O O . HIS A 1 219 ? -12.336 3.253 -15.560 1.00 91.12 219 HIS A O 1
ATOM 1763 N N . ARG A 1 220 ? -10.720 2.706 -14.126 1.00 89.19 220 ARG A N 1
ATOM 1764 C CA . ARG A 1 220 ? -11.641 2.505 -12.990 1.00 89.19 220 ARG A CA 1
ATOM 1765 C C . ARG A 1 220 ? -11.927 3.791 -12.220 1.00 89.19 220 ARG A C 1
ATOM 1767 O O . ARG A 1 220 ? -12.959 3.867 -11.558 1.00 89.19 220 ARG A O 1
ATOM 1774 N N . GLY A 1 221 ? -11.048 4.783 -12.296 1.00 88.94 221 GLY A N 1
ATOM 1775 C CA . GLY A 1 221 ? -11.266 6.073 -11.665 1.00 88.94 221 GLY A CA 1
ATOM 1776 C C . GLY A 1 221 ? -10.159 7.076 -11.966 1.00 88.94 221 GLY A C 1
ATOM 1777 O O . GLY A 1 221 ? -9.112 6.742 -12.511 1.00 88.94 221 GLY A O 1
ATOM 1778 N N . HIS A 1 222 ? -10.415 8.327 -11.595 1.00 90.12 222 HIS A N 1
ATOM 1779 C CA . HIS A 1 222 ? -9.563 9.474 -11.905 1.00 90.12 222 HIS A CA 1
ATOM 1780 C C . HIS A 1 222 ? -8.943 10.120 -10.654 1.00 90.12 222 HIS A C 1
ATOM 1782 O O . HIS A 1 222 ? -8.405 11.224 -10.732 1.00 90.12 222 HIS A O 1
ATOM 1788 N N . LYS A 1 223 ? -9.011 9.478 -9.477 1.00 88.94 223 LYS A N 1
ATOM 1789 C CA . LYS A 1 223 ? -8.510 10.071 -8.221 1.00 88.94 223 LYS A CA 1
ATOM 1790 C C . LYS A 1 223 ? -6.994 10.236 -8.226 1.00 88.94 223 LYS A C 1
ATOM 1792 O O . LYS A 1 223 ? -6.486 11.176 -7.625 1.00 88.94 223 LYS A O 1
ATOM 1797 N N . ASN A 1 224 ? -6.285 9.339 -8.903 1.00 88.12 224 ASN A N 1
ATOM 1798 C CA . ASN A 1 224 ? -4.835 9.370 -9.052 1.00 88.12 224 ASN A CA 1
ATOM 1799 C C . ASN A 1 224 ? -4.417 9.709 -10.489 1.00 88.12 224 ASN A C 1
ATOM 1801 O O . ASN A 1 224 ? -3.270 9.458 -10.848 1.00 88.12 224 ASN A O 1
ATOM 1805 N N . LEU A 1 225 ? -5.311 10.282 -11.307 1.00 91.38 225 LEU A N 1
ATOM 1806 C CA . LEU A 1 225 ? -5.064 10.585 -12.723 1.00 91.38 225 LEU A CA 1
ATOM 1807 C C . LEU A 1 225 ? -3.750 11.351 -12.926 1.00 91.38 225 LEU A C 1
ATOM 1809 O O . LEU A 1 225 ? -2.898 10.927 -13.700 1.00 91.38 225 LEU A O 1
ATOM 1813 N N . PHE A 1 226 ? -3.553 12.423 -12.159 1.00 92.44 226 PHE A N 1
ATOM 1814 C CA . PHE A 1 226 ? -2.372 13.285 -12.253 1.00 92.44 226 PHE A CA 1
ATOM 1815 C C . PHE A 1 226 ? -1.064 12.614 -11.816 1.00 92.44 226 PHE A C 1
ATOM 1817 O O . PHE A 1 226 ? 0.006 13.104 -12.153 1.00 92.44 226 PHE A O 1
ATOM 1824 N N . GLN A 1 227 ? -1.128 11.505 -11.076 1.00 92.81 227 GLN A N 1
ATOM 1825 C CA . GLN A 1 227 ? 0.060 10.736 -10.695 1.00 92.81 227 GLN A CA 1
ATOM 1826 C C . GLN A 1 227 ? 0.289 9.554 -11.641 1.00 92.81 227 GLN A C 1
ATOM 1828 O O . GLN A 1 227 ? 1.420 9.273 -12.014 1.00 92.81 227 GLN A O 1
ATOM 1833 N N . ALA A 1 228 ? -0.778 8.858 -12.032 1.00 92.75 228 ALA A N 1
ATOM 1834 C CA . ALA A 1 228 ? -0.715 7.642 -12.834 1.00 92.75 228 ALA A CA 1
ATOM 1835 C C . ALA A 1 228 ? -0.432 7.922 -14.313 1.00 92.75 228 ALA A C 1
ATOM 1837 O O . ALA A 1 228 ? 0.386 7.235 -14.916 1.00 92.75 228 ALA A O 1
ATOM 1838 N N . LEU A 1 229 ? -1.094 8.925 -14.898 1.00 92.81 229 LEU A N 1
ATOM 1839 C CA . LEU A 1 229 ? -1.016 9.187 -16.334 1.00 92.81 229 LEU A CA 1
ATOM 1840 C C . LEU A 1 229 ? 0.384 9.638 -16.782 1.00 92.81 229 LEU A C 1
ATOM 1842 O O . LEU A 1 229 ? 0.892 9.048 -17.734 1.00 92.81 229 LEU A O 1
ATOM 1846 N N . PRO A 1 230 ? 1.057 10.596 -16.109 1.00 94.38 230 PRO A N 1
ATOM 1847 C CA . PRO A 1 230 ? 2.411 10.972 -16.506 1.00 94.38 230 PRO A CA 1
ATOM 1848 C C . PRO A 1 230 ? 3.390 9.799 -16.405 1.00 94.38 230 PRO A C 1
ATOM 1850 O O . PRO A 1 230 ? 4.179 9.588 -17.316 1.00 94.38 230 PRO A O 1
ATOM 1853 N N . ARG A 1 231 ? 3.297 8.988 -15.338 1.00 92.25 231 ARG A N 1
ATOM 185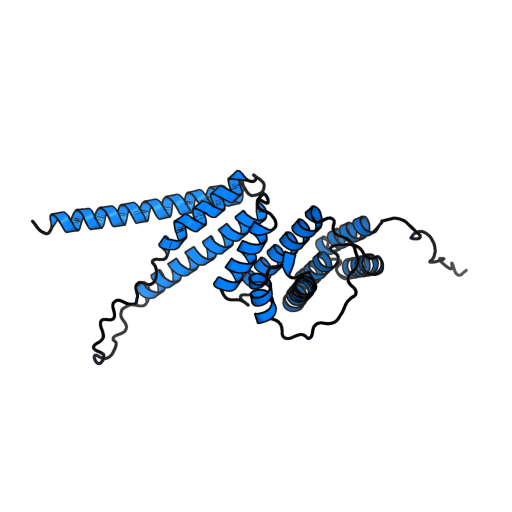4 C CA . ARG A 1 231 ? 4.171 7.819 -15.129 1.00 92.25 231 ARG A CA 1
ATOM 1855 C C . ARG A 1 231 ? 3.948 6.741 -16.187 1.00 92.25 231 ARG A C 1
ATOM 1857 O O . ARG A 1 231 ? 4.917 6.219 -16.726 1.00 92.25 231 ARG A O 1
ATOM 1864 N N . LEU A 1 232 ? 2.688 6.466 -16.534 1.00 93.25 232 LEU A N 1
ATOM 1865 C CA . LEU A 1 232 ? 2.332 5.556 -17.623 1.00 93.25 232 LEU A CA 1
ATOM 1866 C C . LEU A 1 232 ? 2.961 6.001 -18.949 1.00 93.25 232 LEU A C 1
ATOM 1868 O O . LEU A 1 232 ? 3.547 5.181 -19.649 1.00 93.25 232 LEU A O 1
ATOM 1872 N N . LEU A 1 233 ? 2.846 7.289 -19.284 1.00 94.06 233 LEU A N 1
ATOM 1873 C CA . LEU A 1 233 ? 3.402 7.843 -20.518 1.00 94.06 233 LEU A CA 1
ATOM 1874 C C . LEU A 1 233 ? 4.928 7.751 -20.539 1.00 94.06 233 LEU A C 1
ATOM 1876 O O . LEU A 1 233 ? 5.483 7.279 -21.526 1.00 94.06 233 LEU A O 1
ATOM 1880 N N . THR A 1 234 ? 5.602 8.133 -19.450 1.00 93.00 234 THR A N 1
ATOM 1881 C CA . THR A 1 234 ? 7.059 7.982 -19.330 1.00 93.00 234 THR A CA 1
ATOM 1882 C C . THR A 1 234 ? 7.475 6.533 -19.566 1.00 93.00 234 THR A C 1
ATOM 1884 O O . THR A 1 234 ? 8.322 6.273 -20.415 1.00 93.00 234 THR A O 1
ATOM 1887 N N . GLN A 1 235 ? 6.829 5.582 -18.888 1.00 90.56 235 GLN A N 1
ATOM 1888 C CA . GLN A 1 235 ? 7.168 4.168 -19.022 1.00 90.56 235 GLN A CA 1
ATOM 1889 C C . GLN A 1 235 ? 6.899 3.629 -20.435 1.00 90.56 235 GLN A C 1
ATOM 1891 O O . GLN A 1 235 ? 7.651 2.792 -20.933 1.00 90.56 235 GLN A O 1
ATOM 1896 N N . TRP A 1 236 ? 5.843 4.113 -21.094 1.00 91.06 236 TRP A N 1
ATOM 1897 C CA . TRP A 1 236 ? 5.513 3.749 -22.470 1.00 91.06 236 TRP A CA 1
ATOM 1898 C C . TRP A 1 236 ? 6.574 4.242 -23.456 1.00 91.06 236 TRP A C 1
ATOM 1900 O O . TRP A 1 236 ? 7.023 3.476 -24.307 1.00 91.06 236 TRP A O 1
ATOM 1910 N N . PHE A 1 237 ? 6.998 5.502 -23.330 1.00 91.31 237 PHE A N 1
ATOM 1911 C CA . PHE A 1 237 ? 8.019 6.074 -24.205 1.00 91.31 237 PHE A CA 1
ATOM 1912 C C . PHE A 1 237 ? 9.379 5.400 -24.015 1.00 91.31 237 PHE A C 1
ATOM 1914 O O . PHE A 1 237 ? 10.011 5.040 -25.005 1.00 91.31 237 PHE A O 1
ATOM 1921 N N . GLU A 1 238 ? 9.794 5.146 -22.772 1.00 87.00 238 GLU A N 1
ATOM 1922 C CA . GLU A 1 238 ? 11.024 4.400 -22.470 1.00 87.00 238 GLU A CA 1
ATOM 1923 C C . GLU A 1 238 ? 10.999 2.996 -23.092 1.00 87.00 238 GLU A C 1
ATOM 1925 O O . GLU A 1 238 ? 11.949 2.580 -23.756 1.00 87.00 238 GLU A O 1
ATOM 1930 N N . PHE A 1 239 ? 9.882 2.277 -22.943 1.00 85.75 239 PHE A N 1
ATOM 1931 C CA . PHE A 1 239 ? 9.711 0.956 -23.546 1.00 85.75 239 PHE A CA 1
ATOM 1932 C C . PHE A 1 239 ? 9.758 1.003 -25.082 1.00 85.75 239 PHE A C 1
ATOM 1934 O O . PHE A 1 239 ? 10.386 0.150 -25.712 1.00 85.75 239 PHE A O 1
ATOM 1941 N N . GLY A 1 240 ? 9.139 2.020 -25.690 1.00 86.19 240 GLY A N 1
ATOM 1942 C CA . GLY A 1 240 ? 9.177 2.244 -27.135 1.00 86.19 240 GLY A CA 1
ATOM 1943 C C . GLY A 1 240 ? 10.593 2.482 -27.665 1.00 86.19 240 GLY A C 1
ATOM 1944 O O . GLY A 1 240 ? 10.969 1.897 -28.681 1.00 86.19 240 GLY A O 1
ATOM 1945 N N . SER A 1 241 ? 11.402 3.274 -26.957 1.00 85.50 241 SER A N 1
ATOM 1946 C CA . SER A 1 241 ? 12.805 3.523 -27.313 1.00 85.50 241 SER A CA 1
ATOM 1947 C C . SER A 1 241 ? 13.636 2.237 -27.317 1.00 85.50 241 SER A C 1
ATOM 1949 O O . SER A 1 241 ? 14.365 1.981 -28.273 1.00 85.50 241 SER A O 1
ATOM 1951 N N . ILE A 1 242 ? 13.460 1.378 -26.306 1.00 82.81 242 ILE A N 1
ATOM 1952 C CA . ILE A 1 242 ? 14.149 0.078 -26.217 1.00 82.81 242 ILE A CA 1
ATOM 1953 C C . ILE A 1 242 ? 13.758 -0.828 -27.386 1.00 82.81 242 ILE A C 1
ATOM 1955 O O . ILE A 1 242 ? 14.614 -1.458 -28.008 1.00 82.81 242 ILE A O 1
ATOM 1959 N N . TYR A 1 243 ? 12.466 -0.885 -27.717 1.00 81.75 243 TYR A N 1
ATOM 1960 C CA . TYR A 1 243 ? 11.987 -1.693 -28.835 1.00 81.75 243 TYR A CA 1
ATOM 1961 C C . TYR A 1 243 ? 12.586 -1.236 -30.176 1.00 81.75 243 TYR A C 1
ATOM 1963 O O . TYR A 1 243 ? 13.016 -2.066 -30.980 1.00 81.75 243 TYR A O 1
ATOM 1971 N N . LEU A 1 244 ? 12.669 0.080 -30.402 1.00 83.94 244 LEU A N 1
ATOM 1972 C CA . LEU A 1 244 ? 13.292 0.654 -31.598 1.00 83.94 244 LEU A CA 1
ATOM 1973 C C . LEU A 1 244 ? 14.787 0.325 -31.686 1.00 83.94 244 LEU A C 1
ATOM 1975 O O . LEU A 1 244 ? 15.274 -0.022 -32.761 1.00 83.94 244 LEU A O 1
ATOM 1979 N N . GLU A 1 245 ? 15.509 0.395 -30.569 1.00 81.12 245 GLU A N 1
ATOM 1980 C CA . GLU A 1 245 ? 16.933 0.062 -30.505 1.00 81.12 245 GLU A CA 1
ATOM 1981 C C . GLU A 1 245 ? 17.192 -1.414 -30.839 1.00 81.12 245 GLU A C 1
ATOM 1983 O O . GLU A 1 245 ? 18.038 -1.725 -31.683 1.00 81.12 245 GLU A O 1
ATOM 1988 N N . ILE A 1 246 ? 16.398 -2.323 -30.265 1.00 79.56 246 ILE A N 1
ATOM 1989 C CA . ILE A 1 246 ? 16.453 -3.757 -30.580 1.00 79.56 246 ILE A CA 1
ATOM 1990 C C . ILE A 1 246 ? 16.166 -3.985 -32.069 1.00 79.56 246 ILE A C 1
ATOM 1992 O O . ILE A 1 246 ? 16.928 -4.675 -32.750 1.00 79.56 246 ILE A O 1
ATOM 1996 N N . SER A 1 247 ? 15.107 -3.368 -32.601 1.00 78.12 247 SER A N 1
ATOM 1997 C CA . SER A 1 247 ? 14.752 -3.484 -34.019 1.00 78.12 247 SER A CA 1
ATOM 1998 C C . SER A 1 247 ? 15.868 -2.976 -34.938 1.00 78.12 247 SER A C 1
ATOM 2000 O O . SER A 1 247 ? 16.112 -3.564 -35.994 1.00 78.12 247 SER A O 1
ATOM 2002 N N . ARG A 1 248 ? 16.567 -1.901 -34.551 1.00 79.00 248 ARG A N 1
ATOM 2003 C CA . ARG A 1 248 ? 17.681 -1.337 -35.321 1.00 79.00 248 ARG A CA 1
ATOM 2004 C C . ARG A 1 248 ? 18.908 -2.253 -35.313 1.00 79.00 248 ARG A C 1
ATOM 2006 O O . ARG A 1 248 ? 19.513 -2.445 -36.365 1.00 79.00 248 ARG A O 1
ATOM 2013 N N . ASN A 1 249 ? 19.228 -2.858 -34.169 1.00 73.25 249 ASN A N 1
ATOM 2014 C CA . ASN A 1 249 ? 20.356 -3.786 -34.017 1.00 73.25 249 ASN A CA 1
ATOM 2015 C C . ASN A 1 249 ? 20.151 -5.122 -34.751 1.00 73.25 249 ASN A C 1
ATOM 2017 O O . ASN A 1 249 ? 21.112 -5.733 -35.220 1.00 73.25 249 ASN A O 1
ATOM 2021 N N . ILE A 1 250 ? 18.905 -5.578 -34.896 1.00 73.38 250 ILE A N 1
ATOM 2022 C CA . ILE A 1 250 ? 18.577 -6.754 -35.718 1.00 73.38 250 ILE A CA 1
ATOM 2023 C C . ILE A 1 250 ? 18.719 -6.416 -37.212 1.00 73.38 250 ILE A C 1
ATOM 2025 O O . ILE A 1 250 ? 19.304 -7.186 -37.974 1.00 73.38 250 ILE A O 1
ATOM 2029 N N . GLY A 1 251 ? 18.241 -5.239 -37.631 1.00 63.88 251 GLY A N 1
ATOM 2030 C CA . GLY A 1 251 ? 18.331 -4.784 -39.021 1.00 63.88 251 GLY A CA 1
ATOM 2031 C C . GLY A 1 251 ? 19.759 -4.511 -39.515 1.00 63.88 251 GLY A C 1
ATOM 2032 O O . GLY A 1 251 ? 20.025 -4.664 -40.707 1.00 63.88 251 GLY A O 1
ATOM 2033 N N . SER A 1 252 ? 20.689 -4.132 -38.631 1.00 60.19 252 SER A N 1
ATOM 2034 C CA . SER A 1 252 ? 22.107 -3.955 -38.975 1.00 60.19 252 SER A CA 1
ATOM 2035 C C . SER A 1 252 ? 22.865 -5.282 -39.084 1.00 60.19 252 SER A C 1
ATOM 2037 O O . SER A 1 252 ? 23.642 -5.447 -40.021 1.00 60.19 252 SER A O 1
ATOM 2039 N N . ASN A 1 253 ? 22.597 -6.259 -38.210 1.00 52.88 253 ASN A N 1
ATOM 2040 C CA . ASN A 1 253 ? 23.217 -7.592 -38.279 1.00 52.88 253 ASN A CA 1
ATOM 2041 C C . ASN A 1 253 ? 22.856 -8.359 -39.563 1.00 52.88 253 ASN A C 1
ATOM 2043 O O . ASN A 1 253 ? 23.679 -9.097 -40.095 1.00 52.88 253 ASN A O 1
ATOM 2047 N N . LEU A 1 254 ? 21.657 -8.143 -40.112 1.00 52.28 254 LEU A N 1
ATOM 2048 C CA . LEU A 1 254 ? 21.248 -8.737 -41.391 1.00 52.28 254 LEU A CA 1
ATOM 2049 C C . LEU A 1 254 ? 21.974 -8.133 -42.607 1.00 52.28 254 LEU A C 1
ATOM 2051 O O . LEU A 1 254 ? 22.053 -8.787 -43.641 1.00 52.28 254 LEU A O 1
ATOM 2055 N N . LYS A 1 255 ? 22.521 -6.914 -42.498 1.00 50.75 255 LYS A N 1
ATOM 2056 C CA . LYS A 1 255 ? 23.266 -6.252 -43.585 1.00 50.75 255 LYS A CA 1
ATOM 2057 C C . LYS A 1 255 ? 24.764 -6.569 -43.602 1.00 50.75 255 LYS A C 1
ATOM 2059 O O . LYS A 1 255 ? 25.408 -6.281 -44.598 1.00 50.75 255 LYS A O 1
ATOM 2064 N N . ILE A 1 256 ? 25.314 -7.122 -42.520 1.00 52.34 256 ILE A N 1
ATOM 2065 C CA . ILE A 1 256 ? 26.751 -7.440 -42.400 1.00 52.34 256 ILE A CA 1
ATOM 2066 C C . ILE A 1 256 ? 27.059 -8.863 -42.910 1.00 52.34 256 ILE A C 1
ATOM 2068 O O . ILE A 1 256 ? 28.205 -9.179 -43.206 1.00 52.34 256 ILE A O 1
ATOM 2072 N N . ASN A 1 257 ? 26.037 -9.706 -43.078 1.00 46.72 257 ASN A N 1
ATOM 2073 C CA . ASN A 1 257 ? 26.175 -11.088 -43.550 1.00 46.72 257 ASN A CA 1
ATOM 2074 C C . ASN A 1 257 ? 25.964 -11.248 -45.068 1.00 46.72 257 ASN A C 1
ATOM 2076 O O . ASN A 1 257 ? 25.557 -12.326 -45.504 1.00 46.72 257 ASN A O 1
ATOM 2080 N N . HIS A 1 258 ? 26.193 -10.195 -45.859 1.00 41.34 258 HIS A N 1
ATOM 2081 C CA . HIS A 1 258 ? 26.019 -10.226 -47.311 1.00 41.34 258 HIS A CA 1
ATOM 2082 C C . HIS A 1 258 ? 27.206 -9.636 -48.066 1.00 41.34 258 HIS A C 1
ATOM 2084 O O . HIS A 1 258 ? 27.716 -8.582 -47.627 1.00 41.34 258 HIS A O 1
#